Protein AF-A0A8S9NNG2-F1 (afdb_monomer)

Foldseek 3Di:
DDDDDDDDDDDDPPVVVVVVVVVVVVVVCVVCVVVVCDVVNVVCVVCVPDPPDDVDCVVVVVSVVVVCCVVPVVVVVVVVVVVCVVVVVVPDPDDDDDPPPPVVVVVVVCVVDPVNVVVVVVVVVVVVVVCCCVVPVVVVVVVVPPPPDPDDDPDDDDDDLEDCVVVVAQFQDWDAFPVNQWIWTQRQQLQWIWIFGPPGHHPTDTDTQAAEPVSDADQDWFARHVGHAHRWHAWEAALQGWIWICSQVQQFIWIQDPRTIDTPDDDPPAHSDWYWYQDLVQCWIWICRVVVRDIDIGRDDPVRNDPCPPPVCVVVVVVVVVVVVVVVVVVVVVVVVVVVVVVVVVVVVVVVVVVVVVD

Sequence (359 aa):
MDLERLSPRNQLKKESWWTVLTLAYQSLGVVYGDLATSPLYVYKSTLAEDIQHSETNEEIFGVLSLVFWTLTLIPLLKYLADEDLSEYKKKSGDNPRNLKDKGWNLKNILEKHKVLQNMLLVLALIGTCMVIGDGVLTPAISGVSSRSMVKYESGYNIETVFDGNKLGIEPYAVEVSPSGEELIVLDSENSNIHKISMPLSRYGKPKLVSGSQEGYTGHVDGKLKEAKMNRPRGLAIDDSGNIYVADTNNMVIRKISDAGVSTIATGGRFSDDFDLIYVSSTCSLLVIDRGNQVIREIQLHDHDCSHHEPETDLHLGTALLVAAAFFGYMFALLVRRIRSLFSSFRHVSEEFRLVRDKS

Nearest PDB structures (foldseek):
  6qsd-assembly1_A  TM=7.896E-01  e=2.194E-06  synthetic construct
  6f0q-assembly2_B  TM=7.995E-01  e=1.744E-06  synthetic construct
  3wwf-assembly1_C  TM=8.622E-01  e=7.242E-05  unclassified
  8pkq-assembly1_A  TM=8.548E-01  e=1.285E-04  Mycobacterium tuberculosis
  3ww7-assembly1_C  TM=8.709E-01  e=2.707E-04  unclassified

Organism: Brassica cretica (NCBI:txid69181)

Radius of gyration: 49.55 Å; Cα contacts (8 Å, |Δi|>4): 395; chains: 1; bounding box: 158×65×122 Å

InterPro domains:
  IPR001258 NHL repeat [PF01436] (230-252)
  IPR011042 Six-bladed beta-propeller, TolB-like [G3DSA:2.120.10.30] (144-300)
  IPR053951 K+ potassium transporter, integral membrane domain [PF02705] (23-145)

Secondary structure (DSSP, 8-state):
----------SSSHHHHHHHHHHHHHHHHHHHHHHHS-HHHHHHHHSSS-----S-THHHHHHHHHHHHHHHHHHHHHHHHHHHHHHHHHH--S---SSSHHHHHHHHHHHH-HHHHHHHHHHHHHHHHHHHIIIIIHHHHHHHT------PPTT--------GGGTT--EEEEEE-TTSSEEEEEETTTTEEEEEESSP-TT---EEEES-TT-----B-BSTTT-B-SSEEEEEE-TT--EEEEEGGGTEEEEEETTEEEEEE-SSSS-SSEEEEEEGGGTEEEEEETTTTEEEEEEPPHHHHS----THHHHHHHHHHHHHHHHHHHHHHHHHHHHHHHHHHHHHHHHHHHHHTT-

pLDDT: mean 71.08, std 21.51, range [32.59, 97.75]

Solvent-accessible surface area (backbone atoms only — not comparable to full-atom values): 20498 Å² total; per-residue (Å²): 135,85,79,85,88,82,86,79,93,88,82,87,71,73,66,56,57,56,52,49,49,51,51,49,47,50,48,47,49,50,50,46,49,61,64,62,46,37,77,64,49,55,44,48,71,72,52,72,59,83,80,68,87,63,95,64,68,58,67,60,52,52,54,53,49,52,54,47,47,56,68,48,48,55,57,46,54,52,47,50,58,52,47,53,54,55,52,50,73,73,73,56,97,68,90,80,91,77,81,56,64,64,62,52,50,53,48,53,53,46,71,70,33,69,66,56,47,52,51,52,50,51,51,50,50,52,50,52,50,50,50,46,42,63,68,51,46,50,54,54,58,56,57,70,66,64,60,87,72,80,80,75,78,86,88,78,83,89,76,82,44,69,63,36,82,86,72,77,42,52,77,69,34,72,48,69,40,88,84,65,51,34,38,38,35,35,19,16,85,42,20,30,32,30,38,32,60,55,80,72,38,73,79,58,71,70,40,80,63,34,17,31,96,85,37,55,62,42,88,37,67,38,50,36,64,71,12,24,31,26,51,33,57,16,61,30,60,41,68,57,63,35,39,36,34,25,22,17,76,70,28,30,35,33,40,39,48,97,90,18,31,42,76,79,44,74,72,85,81,48,37,69,40,42,35,47,43,60,39,77,94,73,36,26,37,40,33,46,21,60,68,69,73,44,77,45,79,44,80,55,60,69,76,49,52,45,64,77,68,69,79,58,58,64,57,49,51,51,50,48,52,52,49,49,53,50,53,52,51,52,48,52,52,48,52,53,49,52,50,50,51,53,52,53,50,51,52,54,53,50,52,57,50,58,54,60,78,72,112

Mean predicted aligned error: 20.92 Å

Structure (mmCIF, N/CA/C/O backbone):
data_AF-A0A8S9NNG2-F1
#
_entry.id   AF-A0A8S9NNG2-F1
#
loop_
_atom_site.group_PDB
_atom_site.id
_atom_site.type_symbol
_atom_site.label_atom_id
_atom_site.label_alt_id
_atom_site.label_comp_id
_atom_site.label_asym_id
_atom_site.label_entity_id
_atom_site.label_seq_id
_atom_site.pdbx_PDB_ins_code
_atom_site.Cartn_x
_atom_site.Cartn_y
_atom_site.Cartn_z
_atom_site.occupancy
_atom_site.B_iso_or_equiv
_atom_site.auth_seq_id
_atom_site.auth_comp_id
_atom_site.auth_asym_id
_atom_site.auth_atom_id
_atom_site.pdbx_PDB_model_num
ATOM 1 N N . MET A 1 1 ? -65.943 31.003 102.335 1.00 33.31 1 MET A N 1
ATOM 2 C CA . MET A 1 1 ? -66.137 31.674 101.041 1.00 33.31 1 MET A CA 1
ATOM 3 C C . MET A 1 1 ? -65.404 30.816 100.021 1.00 33.31 1 MET A C 1
ATOM 5 O O . MET A 1 1 ? -64.195 30.942 99.911 1.00 33.31 1 MET A O 1
ATOM 9 N N . ASP A 1 2 ? -65.984 29.671 99.654 1.00 33.84 2 ASP A N 1
ATOM 10 C CA . ASP A 1 2 ? -66.954 29.513 98.539 1.00 33.84 2 ASP A CA 1
ATOM 11 C C . ASP A 1 2 ? -66.185 29.518 97.202 1.00 33.84 2 ASP A C 1
ATOM 13 O O . ASP A 1 2 ? -65.324 30.364 97.019 1.00 33.84 2 ASP A O 1
ATOM 17 N N . LEU A 1 3 ? -66.371 28.648 96.211 1.00 33.94 3 LEU A N 1
ATOM 18 C CA . LEU A 1 3 ? -67.372 27.630 95.917 1.00 33.94 3 LEU A CA 1
ATOM 19 C C . LEU A 1 3 ? -66.803 26.760 94.758 1.00 33.94 3 LEU A C 1
ATOM 21 O O . LEU A 1 3 ? -66.090 27.268 93.900 1.00 33.94 3 LEU A O 1
ATOM 25 N N . GLU A 1 4 ? -67.178 25.481 94.741 1.00 34.75 4 GLU A N 1
ATOM 26 C CA . GLU A 1 4 ? -67.487 24.624 93.576 1.00 34.75 4 GLU A CA 1
ATOM 27 C C . GLU A 1 4 ? -66.494 24.217 92.453 1.00 34.75 4 GLU A C 1
ATOM 29 O O . GLU A 1 4 ? -65.819 24.988 91.778 1.00 34.75 4 GLU A O 1
ATOM 34 N N . ARG A 1 5 ? -66.567 22.900 92.187 1.00 42.38 5 ARG A N 1
ATOM 35 C CA . ARG A 1 5 ? -66.228 22.170 90.953 1.00 42.38 5 ARG A CA 1
ATOM 36 C C . ARG A 1 5 ? -67.083 22.643 89.766 1.00 42.38 5 ARG A C 1
ATOM 38 O O . ARG A 1 5 ? -68.274 22.826 89.965 1.00 42.38 5 ARG A O 1
ATOM 45 N N . LEU A 1 6 ? -66.546 22.576 88.535 1.00 32.59 6 LEU A N 1
ATOM 46 C CA . LEU A 1 6 ? -67.091 21.797 87.393 1.00 32.59 6 LEU A CA 1
ATOM 47 C C . LEU A 1 6 ? -66.262 21.968 86.089 1.00 32.59 6 LEU A C 1
ATOM 49 O O . LEU A 1 6 ? -65.843 23.055 85.718 1.00 32.59 6 LEU A O 1
ATOM 53 N N . SER A 1 7 ? -66.053 20.827 85.416 1.00 39.72 7 SER A N 1
ATOM 54 C CA . SER A 1 7 ? -65.666 20.550 84.002 1.00 39.72 7 SER A CA 1
ATOM 55 C C . SER A 1 7 ? -66.468 21.406 82.975 1.00 39.72 7 SER A C 1
ATOM 57 O O . SER A 1 7 ? -67.524 21.870 83.403 1.00 39.72 7 SER A O 1
ATOM 59 N N . PRO A 1 8 ? -66.154 21.544 81.645 1.00 44.56 8 PRO A N 1
ATOM 60 C CA . PRO A 1 8 ? -65.562 20.503 80.780 1.00 44.56 8 PRO A CA 1
ATOM 61 C C . PRO A 1 8 ? -64.728 20.881 79.517 1.00 44.56 8 PRO A C 1
ATOM 63 O O . PRO A 1 8 ? -64.909 21.899 78.859 1.00 44.56 8 PRO A O 1
ATOM 66 N N . ARG A 1 9 ? -63.857 19.934 79.113 1.00 42.31 9 ARG A N 1
ATOM 67 C CA . ARG A 1 9 ? -63.866 19.228 77.802 1.00 42.31 9 ARG A CA 1
ATOM 68 C C . ARG A 1 9 ? -64.442 20.041 76.618 1.00 42.31 9 ARG A C 1
ATOM 70 O O . ARG A 1 9 ? -65.660 20.084 76.513 1.00 42.31 9 ARG A O 1
ATOM 77 N N . ASN A 1 10 ? -63.608 20.581 75.701 1.00 40.31 10 ASN A N 1
ATOM 78 C CA . ASN A 1 10 ? -63.992 20.769 74.273 1.00 40.31 10 ASN A CA 1
ATOM 79 C C . ASN A 1 10 ? -62.950 21.298 73.246 1.00 40.31 10 ASN A C 1
ATOM 81 O O . ASN A 1 10 ? -63.369 21.782 72.199 1.00 40.31 10 ASN A O 1
ATOM 85 N N . GLN A 1 11 ? -61.623 21.187 73.426 1.00 40.25 11 GLN A N 1
ATOM 86 C CA . GLN A 1 11 ? -60.686 21.740 72.410 1.00 40.25 11 GLN A CA 1
ATOM 87 C C . GLN A 1 11 ? -59.698 20.781 71.723 1.00 40.25 11 GLN A C 1
ATOM 89 O O . GLN A 1 11 ? -58.998 21.198 70.812 1.00 40.25 11 GLN A O 1
ATOM 94 N N . LEU A 1 12 ? -59.691 19.480 72.027 1.00 44.69 12 LEU A N 1
ATOM 95 C CA . LEU A 1 12 ? -58.658 18.565 71.498 1.00 44.69 12 LEU A CA 1
ATOM 96 C C . LEU A 1 12 ? -59.065 17.683 70.300 1.00 44.69 12 LEU A C 1
ATOM 98 O O . LEU A 1 12 ? -58.319 16.783 69.934 1.00 44.69 12 LEU A O 1
ATOM 102 N N . LYS A 1 13 ? -60.226 17.900 69.662 1.00 43.62 13 LYS A N 1
ATOM 103 C CA . LYS A 1 13 ? -60.744 16.956 68.641 1.00 43.62 13 LYS A CA 1
ATOM 104 C C . LYS A 1 13 ? -60.841 17.476 67.201 1.00 43.62 13 LYS A C 1
ATOM 106 O O . LYS A 1 13 ? -61.185 16.693 66.321 1.00 43.62 13 LYS A O 1
ATOM 111 N N . LYS A 1 14 ? -60.543 18.754 66.934 1.00 43.00 14 LYS A N 1
ATOM 112 C CA . LYS A 1 14 ? -60.758 19.363 65.601 1.00 43.00 14 LYS A CA 1
ATOM 113 C C . LYS A 1 14 ? -59.515 19.404 64.698 1.00 43.00 14 LYS A C 1
ATOM 115 O O . LYS A 1 14 ? -59.675 19.445 63.485 1.00 43.00 14 LYS A O 1
ATOM 120 N N . GLU A 1 15 ? -58.315 19.295 65.266 1.00 44.34 15 GLU A N 1
ATOM 121 C CA . GLU A 1 15 ? -57.033 19.272 64.530 1.00 44.34 15 GLU A CA 1
ATOM 122 C C . GLU A 1 15 ? -56.650 17.857 64.044 1.00 44.34 15 GLU A C 1
ATOM 124 O O . GLU A 1 15 ? -56.038 17.676 62.994 1.00 44.34 15 GLU A O 1
ATOM 129 N N . SER A 1 16 ? -57.070 16.810 64.763 1.00 51.53 16 SER A N 1
ATOM 130 C CA . SER A 1 16 ? -56.672 15.426 64.464 1.00 51.53 16 SER A CA 1
ATOM 131 C C . SER A 1 16 ? -57.336 14.863 63.200 1.00 51.53 16 SER A C 1
ATOM 133 O O . SER A 1 16 ? -56.668 14.209 62.407 1.00 51.53 16 SER A O 1
ATOM 135 N N . TRP A 1 17 ? -58.622 15.144 62.958 1.00 45.44 17 TRP A N 1
ATOM 136 C CA . TRP A 1 17 ? -59.322 14.555 61.808 1.00 45.44 17 TRP A CA 1
ATOM 137 C C . TRP A 1 17 ? -58.885 15.157 60.467 1.00 45.44 17 TRP A C 1
ATOM 139 O O . TRP A 1 17 ? -58.782 14.410 59.506 1.00 45.44 17 TRP A O 1
ATOM 149 N N . TRP A 1 18 ? -58.575 16.460 60.411 1.00 43.50 18 TRP A N 1
ATOM 150 C CA . TRP A 1 18 ? -58.027 17.106 59.215 1.00 43.50 18 TRP A CA 1
ATOM 151 C C . TRP A 1 18 ? -56.646 16.560 58.900 1.00 43.50 18 TRP A C 1
ATOM 153 O O . TRP A 1 18 ? -56.396 16.191 57.766 1.00 43.50 18 TRP A O 1
ATOM 163 N N . THR A 1 19 ? -55.790 16.403 59.906 1.00 51.62 19 THR A N 1
ATOM 164 C CA . THR A 1 19 ? -54.455 15.825 59.717 1.00 51.62 19 THR A CA 1
ATOM 165 C C . THR A 1 19 ? -54.536 14.373 59.241 1.00 51.62 19 THR A C 1
ATOM 167 O O . THR A 1 19 ? -53.824 13.995 58.318 1.00 51.62 19 THR A O 1
ATOM 170 N N . VAL A 1 20 ? -55.459 13.576 59.792 1.00 57.00 20 VAL A N 1
ATOM 171 C CA . VAL A 1 20 ? -55.725 12.199 59.339 1.00 57.00 20 VAL A CA 1
ATOM 172 C C . VAL A 1 20 ? -56.318 12.171 57.929 1.00 57.00 20 VAL A C 1
ATOM 174 O O . VAL A 1 20 ? -55.946 11.303 57.153 1.00 57.00 20 VAL A O 1
ATOM 177 N N . LEU A 1 21 ? -57.188 13.116 57.558 1.00 48.19 21 LEU A N 1
ATOM 178 C CA . LEU A 1 21 ? -57.735 13.231 56.200 1.00 48.19 21 LEU A CA 1
ATOM 179 C C . LEU A 1 21 ? -56.682 13.679 55.190 1.00 48.19 21 LEU A C 1
ATOM 181 O O . LEU A 1 21 ? -56.677 13.173 54.077 1.00 48.19 21 LEU A O 1
ATOM 185 N N . THR A 1 22 ? -55.777 14.578 55.569 1.00 48.59 22 THR A N 1
ATOM 186 C CA . THR A 1 22 ? -54.671 15.026 54.719 1.00 48.59 22 THR A CA 1
ATOM 187 C C . THR A 1 22 ? -53.621 13.929 54.577 1.00 48.59 22 THR A C 1
ATOM 189 O O . THR A 1 22 ? -53.153 13.701 53.472 1.00 48.59 22 THR A O 1
ATOM 192 N N . LEU A 1 23 ? -53.311 13.187 55.646 1.00 47.28 23 LEU A N 1
ATOM 193 C CA . LEU A 1 23 ? -52.452 11.998 55.595 1.00 47.28 23 LEU A CA 1
ATOM 194 C C . LEU A 1 23 ? -53.099 10.863 54.798 1.00 47.28 23 LEU A C 1
ATOM 196 O O . LEU A 1 23 ? -52.406 10.196 54.042 1.00 47.28 23 LEU A O 1
ATOM 200 N N . ALA A 1 24 ? -54.416 10.672 54.917 1.00 48.78 24 ALA A N 1
ATOM 201 C CA . ALA A 1 24 ? -55.170 9.715 54.114 1.00 48.78 24 ALA A CA 1
ATOM 202 C C . ALA A 1 24 ? -55.281 10.155 52.649 1.00 48.78 24 ALA A C 1
ATOM 204 O O . ALA A 1 24 ? -55.265 9.311 51.773 1.00 48.78 24 ALA A O 1
ATOM 205 N N . TYR A 1 25 ? -55.367 11.456 52.358 1.00 46.31 25 TYR A N 1
ATOM 206 C CA . TYR A 1 25 ? -55.358 12.006 50.999 1.00 46.31 25 TYR A CA 1
ATOM 207 C C . TYR A 1 25 ? -53.959 11.953 50.379 1.00 46.31 25 TYR A C 1
ATOM 209 O O . TYR A 1 25 ? -53.826 11.660 49.198 1.00 46.31 25 TYR A O 1
ATOM 217 N N . GLN A 1 26 ? -52.908 12.174 51.172 1.00 46.12 26 GLN A N 1
ATOM 218 C CA . GLN A 1 26 ? -51.524 11.980 50.747 1.00 46.12 26 GLN A CA 1
ATOM 219 C C . GLN A 1 26 ? -51.211 10.498 50.542 1.00 46.12 26 GLN A C 1
ATOM 221 O O . GLN A 1 26 ? -50.584 10.164 49.547 1.00 46.12 26 GLN A O 1
ATOM 226 N N . SER A 1 27 ? -51.703 9.596 51.395 1.00 42.41 27 SER A N 1
ATOM 227 C CA . SER A 1 27 ? -51.551 8.157 51.174 1.00 42.41 27 SER A CA 1
ATOM 228 C C . SER A 1 27 ? -52.423 7.659 50.025 1.00 42.41 27 SER A C 1
ATOM 230 O O . SER A 1 27 ? -51.960 6.827 49.262 1.00 42.41 27 SER A O 1
ATOM 232 N N . LEU A 1 28 ? -53.623 8.211 49.807 1.00 40.69 28 LEU A N 1
ATOM 233 C CA . LEU A 1 28 ? -54.428 7.925 48.617 1.00 40.69 28 LEU A CA 1
ATOM 234 C C . LEU A 1 28 ? -53.765 8.484 47.355 1.00 40.69 28 LEU A C 1
ATOM 236 O O . LEU A 1 28 ? -53.833 7.835 46.329 1.00 40.69 28 LEU A O 1
ATOM 240 N N . GLY A 1 29 ? -53.111 9.646 47.419 1.00 40.00 29 GLY A N 1
ATOM 241 C CA . GLY A 1 29 ? -52.379 10.265 46.311 1.00 40.00 29 GLY A CA 1
ATOM 242 C C . GLY A 1 29 ? -51.046 9.586 45.993 1.00 40.00 29 GLY A C 1
ATOM 243 O O . GLY A 1 29 ? -50.644 9.586 44.839 1.00 40.00 29 GLY A O 1
ATOM 244 N N . VAL A 1 30 ? -50.401 8.953 46.977 1.00 41.34 30 VAL A N 1
ATOM 245 C CA . VAL A 1 30 ? -49.236 8.073 46.780 1.00 41.34 30 VAL A CA 1
ATOM 246 C C . VAL A 1 30 ? -49.686 6.698 46.289 1.00 41.34 30 VAL A C 1
ATOM 248 O O . VAL A 1 30 ? -49.107 6.182 45.353 1.00 41.34 30 VAL A O 1
ATOM 251 N N . VAL A 1 31 ? -50.778 6.138 46.817 1.00 43.38 31 VAL A N 1
ATOM 252 C CA . VAL A 1 31 ? -51.307 4.834 46.382 1.00 43.38 31 VAL A CA 1
ATOM 253 C C . VAL A 1 31 ? -51.968 4.921 45.004 1.00 43.38 31 VAL A C 1
ATOM 255 O O . VAL A 1 31 ? -51.770 4.020 44.210 1.00 43.38 31 VAL A O 1
ATOM 258 N N . TYR A 1 32 ? -52.692 5.992 44.657 1.00 40.00 32 TYR A N 1
ATOM 259 C CA . TYR A 1 32 ? -53.130 6.256 43.275 1.00 40.00 32 TYR A CA 1
ATOM 260 C C . TYR A 1 32 ? -52.001 6.826 42.417 1.00 40.00 32 TYR A C 1
ATOM 262 O O . TYR A 1 32 ? -52.029 6.628 41.215 1.00 40.00 32 TYR A O 1
ATOM 270 N N . GLY A 1 33 ? -51.005 7.497 42.991 1.00 40.59 33 GLY A N 1
ATOM 271 C CA . GLY A 1 33 ? -49.781 7.865 42.280 1.00 40.59 33 GLY A CA 1
ATOM 272 C C . GLY A 1 33 ? -48.997 6.630 41.839 1.00 40.59 33 GLY A C 1
ATOM 273 O O . GLY A 1 33 ? -48.534 6.598 40.710 1.00 40.59 33 GLY A O 1
ATOM 274 N N . ASP A 1 34 ? -48.962 5.582 42.663 1.00 40.81 34 ASP A N 1
ATOM 275 C CA . ASP A 1 34 ? -48.274 4.311 42.399 1.00 40.81 34 ASP A CA 1
ATOM 276 C C . ASP A 1 34 ? -49.166 3.266 41.693 1.00 40.81 34 ASP A C 1
ATOM 278 O O . ASP A 1 34 ? -48.655 2.429 40.958 1.00 40.81 34 ASP A O 1
ATOM 282 N N . LEU A 1 35 ? -50.502 3.305 41.845 1.00 39.28 35 LEU A N 1
ATOM 283 C CA . LEU A 1 35 ? -51.431 2.462 41.064 1.00 39.28 35 LEU A CA 1
ATOM 284 C C . LEU A 1 35 ? -51.840 3.080 39.716 1.00 39.28 35 LEU A C 1
ATOM 286 O O . LEU A 1 35 ? -52.203 2.338 38.805 1.00 39.28 35 LEU A O 1
ATOM 290 N N . ALA A 1 36 ? -51.835 4.411 39.578 1.00 38.31 36 ALA A N 1
ATOM 291 C CA . ALA A 1 36 ? -52.147 5.112 38.327 1.00 38.31 36 ALA A CA 1
ATOM 292 C C . ALA A 1 36 ? -50.897 5.597 37.582 1.00 38.31 36 ALA A C 1
ATOM 294 O O . ALA A 1 36 ? -51.018 6.024 36.432 1.00 38.31 36 ALA A O 1
ATOM 295 N N . THR A 1 37 ? -49.692 5.421 38.145 1.00 42.56 37 THR A N 1
ATOM 296 C CA . THR A 1 37 ? -48.492 5.186 37.330 1.00 42.56 37 THR A CA 1
ATOM 297 C C . THR A 1 37 ? -48.629 3.811 36.697 1.00 42.56 37 THR A C 1
ATOM 299 O O . THR A 1 37 ? -48.040 2.828 37.110 1.00 42.56 37 THR A O 1
ATOM 302 N N . SER A 1 38 ? -49.510 3.796 35.700 1.00 42.47 38 SER A N 1
ATOM 303 C CA . SER A 1 38 ? -49.586 2.949 34.529 1.00 42.47 38 SER A CA 1
ATOM 304 C C . SER A 1 38 ? -49.047 1.522 34.693 1.00 42.47 38 SER A C 1
ATOM 306 O O . SER A 1 38 ? -47.864 1.336 34.972 1.00 42.47 38 SER A O 1
ATOM 308 N N . PRO A 1 39 ? -49.814 0.487 34.316 1.00 40.97 39 PRO A N 1
ATOM 309 C CA . PRO A 1 39 ? -49.237 -0.816 33.996 1.00 40.97 39 PRO A CA 1
ATOM 310 C C . PRO A 1 39 ? -47.963 -0.706 33.128 1.00 40.97 39 PRO A C 1
ATOM 312 O O . PRO A 1 39 ? -47.068 -1.517 33.301 1.00 40.97 39 PRO A O 1
ATOM 315 N N . LEU A 1 40 ? -47.816 0.356 32.310 1.00 38.59 40 LEU A N 1
ATOM 316 C CA . LEU A 1 40 ? -46.601 0.752 31.572 1.00 38.59 40 LEU A CA 1
ATOM 317 C C . LEU A 1 40 ? -45.380 1.202 32.409 1.00 38.59 40 LEU A C 1
ATOM 319 O O . LEU A 1 40 ? -44.254 1.075 31.935 1.00 38.59 40 LEU A O 1
ATOM 323 N N . TYR A 1 41 ? -45.550 1.774 33.601 1.00 39.69 41 TYR A N 1
ATOM 324 C CA . TYR A 1 41 ? -44.435 2.166 34.473 1.00 39.69 41 TYR A CA 1
ATOM 325 C C . TYR A 1 41 ? -43.864 0.942 35.187 1.00 39.69 41 TYR A C 1
ATOM 327 O O . TYR A 1 41 ? -42.651 0.747 35.178 1.00 39.69 41 TYR A O 1
ATOM 335 N N . VAL A 1 42 ? -44.744 0.063 35.681 1.00 41.47 42 VAL A N 1
ATOM 336 C CA . VAL A 1 42 ? -44.369 -1.282 36.139 1.00 41.47 42 VAL A CA 1
ATOM 337 C C . VAL A 1 42 ? -43.749 -2.073 34.985 1.00 41.47 42 VAL A C 1
ATOM 339 O O . VAL A 1 42 ? -42.702 -2.673 35.182 1.00 41.47 42 VAL A O 1
ATOM 342 N N . TYR A 1 43 ? -44.299 -1.989 33.765 1.00 41.25 43 TYR A N 1
ATOM 343 C CA . TYR A 1 43 ? -43.727 -2.567 32.537 1.00 41.25 43 TYR A CA 1
ATOM 344 C C . TYR A 1 43 ? -42.305 -2.053 32.279 1.00 41.25 43 TYR A C 1
ATOM 346 O O . TYR A 1 43 ? -41.388 -2.836 32.084 1.00 41.25 43 TYR A O 1
ATOM 354 N N . LYS A 1 44 ? -42.078 -0.737 32.349 1.00 42.56 44 LYS A N 1
ATOM 355 C CA . LYS A 1 44 ? -40.749 -0.149 32.146 1.00 42.56 44 LYS A CA 1
ATOM 356 C C . LYS A 1 44 ? -39.777 -0.506 33.270 1.00 42.56 44 LYS A C 1
ATOM 358 O O . LYS A 1 44 ? -38.608 -0.687 32.979 1.00 42.56 44 LYS A O 1
ATOM 363 N N . SER A 1 45 ? -40.210 -0.605 34.527 1.00 41.94 45 SER A N 1
ATOM 364 C CA . SER A 1 45 ? -39.306 -0.938 35.638 1.00 41.94 45 SER A CA 1
ATOM 365 C C . SER A 1 45 ? -39.017 -2.435 35.756 1.00 41.94 45 SER A C 1
ATOM 367 O O . SER A 1 45 ? -37.972 -2.796 36.281 1.00 41.94 45 SER A O 1
ATOM 369 N N . THR A 1 46 ? -39.923 -3.299 35.288 1.00 44.75 46 THR A N 1
ATOM 370 C CA . THR A 1 46 ? -39.719 -4.759 35.256 1.00 44.75 46 THR A CA 1
ATOM 371 C C . THR A 1 46 ? -39.054 -5.246 33.969 1.00 44.75 46 THR A C 1
ATOM 373 O O . THR A 1 46 ? -38.433 -6.299 33.999 1.00 44.75 46 THR A O 1
ATOM 376 N N . LEU A 1 47 ? -39.112 -4.473 32.875 1.00 43.88 47 LEU A N 1
ATOM 377 C CA . LEU A 1 47 ? -38.570 -4.838 31.554 1.00 43.88 47 LEU A CA 1
ATOM 378 C C . LEU A 1 47 ? -37.483 -3.858 31.056 1.00 43.88 47 LEU A C 1
ATOM 380 O O . LEU A 1 47 ? -37.206 -3.789 29.859 1.00 43.88 47 LEU A O 1
ATOM 384 N N . ALA A 1 48 ? -36.891 -3.054 31.952 1.00 44.94 48 ALA A N 1
ATOM 385 C CA . ALA A 1 48 ? -35.776 -2.144 31.633 1.00 44.94 48 ALA A CA 1
ATOM 386 C C . ALA A 1 48 ? -34.424 -2.854 31.461 1.00 44.94 48 ALA A C 1
ATOM 388 O O . ALA A 1 48 ? -33.489 -2.235 30.953 1.00 44.94 48 ALA A O 1
ATOM 389 N N . GLU A 1 49 ? -34.322 -4.125 31.847 1.00 42.38 49 GLU A N 1
ATOM 390 C CA . GLU A 1 49 ? -33.215 -4.999 31.464 1.00 42.38 49 GLU A CA 1
ATOM 391 C C . GLU A 1 49 ? -33.755 -6.126 30.579 1.00 42.38 49 GLU A C 1
ATOM 393 O O . GLU A 1 49 ? -34.861 -6.618 30.795 1.00 42.38 49 GLU A O 1
ATOM 398 N N . ASP A 1 50 ? -32.986 -6.433 29.532 1.00 42.69 50 ASP A N 1
ATOM 399 C CA . ASP A 1 50 ? -33.316 -7.249 28.361 1.00 42.69 50 ASP A CA 1
ATOM 400 C C . ASP A 1 50 ? -34.394 -8.324 28.572 1.00 42.69 50 ASP A C 1
ATOM 402 O O . ASP A 1 50 ? -34.157 -9.357 29.201 1.00 42.69 50 ASP A O 1
ATOM 406 N N . ILE A 1 51 ? -35.535 -8.166 27.890 1.00 46.12 51 ILE A N 1
ATOM 407 C CA . ILE A 1 51 ? -36.393 -9.307 27.553 1.00 46.12 51 ILE A CA 1
ATOM 408 C C . ILE A 1 51 ? -35.667 -10.097 26.458 1.00 46.12 51 ILE A C 1
ATOM 410 O O . ILE A 1 51 ? -35.933 -9.958 25.258 1.00 46.12 51 ILE A O 1
ATOM 414 N N . GLN A 1 52 ? -34.693 -10.912 26.858 1.00 43.31 52 GLN A N 1
ATOM 415 C CA . GLN A 1 52 ? -34.236 -12.002 26.009 1.00 43.31 52 GLN A CA 1
ATOM 416 C C . GLN A 1 52 ? -35.461 -12.852 25.676 1.00 43.31 52 GLN A C 1
ATOM 418 O O . GLN A 1 52 ? -36.250 -13.180 26.558 1.00 43.31 52 GLN A O 1
ATOM 423 N N . HIS A 1 53 ? -35.650 -13.136 24.388 1.00 45.69 53 HIS A N 1
ATOM 424 C CA . HIS A 1 53 ? -36.778 -13.903 23.873 1.00 45.69 53 HIS A CA 1
ATOM 425 C C . HIS A 1 53 ? -36.858 -15.263 24.585 1.00 45.69 53 HIS A C 1
ATOM 427 O O . HIS A 1 53 ? -36.188 -16.214 24.193 1.00 45.69 53 HIS A O 1
ATOM 433 N N . SER A 1 54 ? -37.663 -15.350 25.641 1.00 41.84 54 SER A N 1
ATOM 434 C CA . SER A 1 54 ? -38.047 -16.613 26.259 1.00 41.84 54 SER A CA 1
ATOM 435 C C . SER A 1 54 ? -39.206 -17.180 25.444 1.00 41.84 54 SER A C 1
ATOM 437 O O . SER A 1 54 ? -40.206 -16.498 25.221 1.00 41.84 54 SER A O 1
ATOM 439 N N . GLU A 1 55 ? -39.058 -18.409 24.949 1.00 46.50 55 GLU A N 1
ATOM 440 C CA . GLU A 1 55 ? -39.954 -19.078 23.990 1.00 46.50 55 GLU A CA 1
ATOM 441 C C . GLU A 1 55 ? -41.400 -19.297 24.484 1.00 46.50 55 GLU A C 1
ATOM 443 O O . GLU A 1 55 ? -42.241 -19.819 23.751 1.00 46.50 55 GLU A O 1
ATOM 448 N N . THR A 1 56 ? -41.738 -18.880 25.704 1.00 48.91 56 THR A N 1
ATOM 449 C CA . THR A 1 56 ? -43.067 -19.057 26.287 1.00 48.91 56 THR A CA 1
ATOM 450 C C . THR A 1 56 ? -43.708 -17.704 26.589 1.00 48.91 56 THR A C 1
ATOM 452 O O . THR A 1 56 ? -43.342 -17.026 27.544 1.00 48.91 56 THR A O 1
ATOM 455 N N . ASN A 1 57 ? -44.715 -17.339 25.784 1.00 47.66 57 ASN A N 1
ATOM 456 C CA . ASN A 1 57 ? -45.518 -16.100 25.833 1.00 47.66 57 ASN A CA 1
ATOM 457 C C . ASN A 1 57 ? -46.322 -15.874 27.143 1.00 47.66 57 ASN A C 1
ATOM 459 O O . ASN A 1 57 ? -47.292 -15.114 27.159 1.00 47.66 57 ASN A O 1
ATOM 463 N N . GLU A 1 58 ? -45.972 -16.537 28.243 1.00 45.09 58 GLU A N 1
ATOM 464 C CA . GLU A 1 58 ? -46.711 -16.536 29.512 1.00 45.09 58 GLU A CA 1
ATOM 465 C C . GLU A 1 58 ? -46.782 -15.144 30.154 1.00 45.09 58 GLU A C 1
ATOM 467 O O . GLU A 1 58 ? -47.808 -14.776 30.728 1.00 45.09 58 GLU A O 1
ATOM 472 N N . GLU A 1 59 ? -45.749 -14.322 29.965 1.00 50.38 59 GLU A N 1
ATOM 473 C CA . GLU A 1 59 ? -45.692 -12.947 30.474 1.00 50.38 59 GLU A CA 1
ATOM 474 C C . GLU A 1 59 ? -46.690 -12.027 29.753 1.00 50.38 59 GLU A C 1
ATOM 476 O O . GLU A 1 59 ? -47.395 -11.237 30.386 1.00 50.38 59 GLU A O 1
ATOM 481 N N . ILE A 1 60 ? -46.844 -12.197 28.435 1.00 51.44 60 ILE A N 1
ATOM 482 C CA . ILE A 1 60 ? -47.824 -11.459 27.624 1.00 51.44 60 ILE A CA 1
ATOM 483 C C . ILE A 1 60 ? -49.248 -11.863 28.027 1.00 51.44 60 ILE A C 1
ATOM 485 O O . ILE A 1 60 ? -50.117 -11.001 28.187 1.00 51.44 60 ILE A O 1
ATOM 489 N N . PHE A 1 61 ? -49.494 -13.160 28.250 1.00 45.59 61 PHE A N 1
ATOM 490 C CA . PHE A 1 61 ? -50.798 -13.656 28.702 1.00 45.59 61 PHE A CA 1
ATOM 491 C C . PHE A 1 61 ? -51.145 -13.210 30.132 1.00 45.59 61 PHE A C 1
ATOM 493 O O . PHE A 1 61 ? -52.311 -12.916 30.405 1.00 45.59 61 PHE A O 1
ATOM 500 N N . GLY A 1 62 ? -50.157 -13.076 31.024 1.00 49.91 62 GLY A N 1
ATOM 501 C CA . GLY A 1 62 ? -50.344 -12.522 32.368 1.00 49.91 62 GLY A CA 1
ATOM 502 C C . GLY A 1 62 ? -50.795 -11.057 32.352 1.00 49.91 62 GLY A C 1
ATOM 503 O O . GLY A 1 62 ? -51.744 -10.688 33.049 1.00 49.91 62 GLY A O 1
ATOM 504 N N . VAL A 1 63 ? -50.185 -10.234 31.491 1.00 50.69 63 VAL A N 1
ATOM 505 C CA . VAL A 1 63 ? -50.536 -8.809 31.336 1.00 50.69 63 VAL A CA 1
ATOM 506 C C . VAL A 1 63 ? -51.916 -8.635 30.691 1.00 50.69 63 VAL A C 1
ATOM 508 O O . VAL A 1 63 ? -52.725 -7.834 31.166 1.00 50.69 63 VAL A O 1
ATOM 511 N N . LEU A 1 64 ? -52.240 -9.429 29.665 1.00 47.94 64 LEU A N 1
ATOM 512 C CA . LEU A 1 64 ? -53.568 -9.428 29.036 1.00 47.94 64 LEU A CA 1
ATOM 513 C C . LEU A 1 64 ? -54.670 -9.884 30.005 1.00 47.94 64 LEU A C 1
ATOM 515 O O . LEU A 1 64 ? -55.754 -9.302 30.005 1.00 47.94 64 LEU A O 1
ATOM 519 N N . SER A 1 65 ? -54.381 -10.864 30.868 1.00 46.97 65 SER A N 1
ATOM 520 C CA . SER A 1 65 ? -55.293 -11.346 31.916 1.00 46.97 65 SER A CA 1
ATOM 521 C C . SER A 1 65 ? -55.597 -10.271 32.967 1.00 46.97 65 SER A C 1
ATOM 523 O O . SER A 1 65 ? -56.749 -10.122 33.370 1.00 46.97 65 SER A O 1
ATOM 525 N N . LEU A 1 66 ? -54.607 -9.455 33.352 1.00 50.56 66 LEU A N 1
ATOM 526 C CA . LEU A 1 66 ? -54.777 -8.360 34.318 1.00 50.56 66 LEU A CA 1
ATOM 527 C C . LEU A 1 66 ? -55.621 -7.202 33.747 1.00 50.56 66 LEU A C 1
ATOM 529 O O . LEU A 1 66 ? -56.478 -6.636 34.433 1.00 50.56 66 LEU A O 1
ATOM 533 N N . VAL A 1 67 ? -55.418 -6.871 32.468 1.00 53.50 67 VAL A N 1
ATOM 534 C CA . VAL A 1 67 ? -56.231 -5.874 31.749 1.00 53.50 67 VAL A CA 1
ATOM 535 C C . VAL A 1 67 ? -57.665 -6.377 31.572 1.00 53.50 67 VAL A C 1
ATOM 537 O O . VAL A 1 67 ? -58.613 -5.629 31.809 1.00 53.50 67 VAL A O 1
ATOM 540 N N . PHE A 1 68 ? -57.844 -7.659 31.240 1.00 47.97 68 PHE A N 1
ATOM 541 C CA . PHE A 1 68 ? -59.170 -8.273 31.199 1.00 47.97 68 PHE A CA 1
ATOM 542 C C . PHE A 1 68 ? -59.841 -8.234 32.573 1.00 47.97 68 PHE A C 1
ATOM 544 O O . PHE A 1 68 ? -60.958 -7.742 32.670 1.00 47.97 68 PHE A O 1
ATOM 551 N N . TRP A 1 69 ? -59.151 -8.639 33.643 1.00 46.16 69 TRP A N 1
ATOM 552 C CA . TRP A 1 69 ? -59.688 -8.612 35.006 1.00 46.16 69 TRP A CA 1
ATOM 553 C C . TRP A 1 69 ? -60.105 -7.210 35.449 1.00 46.16 69 TRP A C 1
ATOM 555 O O . TRP A 1 69 ? -61.157 -7.053 36.054 1.00 46.16 69 TRP A O 1
ATOM 565 N N . THR A 1 70 ? -59.347 -6.167 35.123 1.00 50.91 70 THR A N 1
ATOM 566 C CA . THR A 1 70 ? -59.715 -4.791 35.505 1.00 50.91 70 THR A CA 1
ATOM 567 C C . THR A 1 70 ? -60.903 -4.260 34.698 1.00 50.91 70 THR A C 1
ATOM 569 O O . THR A 1 70 ? -61.810 -3.655 35.273 1.00 50.91 70 THR A O 1
ATOM 572 N N . LEU A 1 71 ? -60.964 -4.546 33.394 1.00 49.69 71 LEU A N 1
ATOM 573 C CA . LEU A 1 71 ? -62.071 -4.127 32.531 1.00 49.69 71 LEU A CA 1
ATOM 574 C C . LEU A 1 71 ? -63.351 -4.945 32.734 1.00 49.69 71 LEU A C 1
ATOM 576 O O . LEU A 1 71 ? -64.430 -4.409 32.497 1.00 49.69 71 LEU A O 1
ATOM 580 N N . THR A 1 72 ? -63.271 -6.202 33.182 1.00 45.81 72 THR A N 1
ATOM 581 C CA . THR A 1 72 ? -64.451 -7.050 33.419 1.00 45.81 72 THR A CA 1
ATOM 582 C C . THR A 1 72 ? -64.906 -7.045 34.873 1.00 45.81 72 THR A C 1
ATOM 584 O O . THR A 1 72 ? -66.108 -6.997 35.114 1.00 45.81 72 THR A O 1
ATOM 587 N N . LEU A 1 73 ? -63.999 -7.044 35.857 1.00 48.69 73 LEU A N 1
ATOM 588 C CA . LEU A 1 73 ? -64.368 -7.119 37.276 1.00 48.69 73 LEU A CA 1
ATOM 5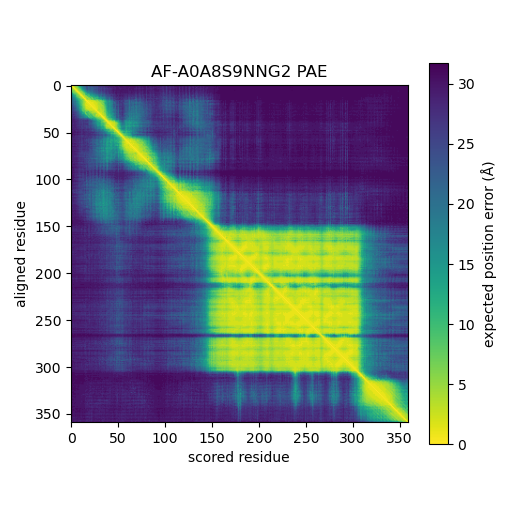89 C C . LEU A 1 73 ? -65.012 -5.820 37.773 1.00 48.69 73 LEU A C 1
ATOM 591 O O . LEU A 1 73 ? -65.905 -5.880 38.608 1.00 48.69 73 LEU A O 1
ATOM 595 N N . ILE A 1 74 ? -64.618 -4.652 37.252 1.00 52.22 74 ILE A N 1
ATOM 596 C CA . ILE A 1 74 ? -65.199 -3.363 37.668 1.00 52.22 74 ILE A CA 1
ATOM 597 C C . ILE A 1 74 ? -66.675 -3.241 37.229 1.00 52.22 74 ILE A C 1
ATOM 599 O O . ILE A 1 74 ? -67.517 -2.921 38.074 1.00 52.22 74 ILE A O 1
ATOM 603 N N . PRO A 1 75 ? -67.052 -3.543 35.968 1.00 47.34 75 PRO A N 1
ATOM 604 C CA . PRO A 1 75 ? -68.457 -3.644 35.579 1.00 47.34 75 PRO A CA 1
ATOM 605 C C . PRO A 1 75 ? -69.213 -4.757 36.304 1.00 47.34 75 PRO A C 1
ATOM 607 O O . PRO A 1 75 ? -70.378 -4.562 36.627 1.00 47.34 75 PRO A O 1
ATOM 610 N N . LEU A 1 76 ? -68.571 -5.894 36.591 1.00 44.44 76 LEU A N 1
ATOM 611 C CA . LEU A 1 76 ? -69.216 -7.035 37.250 1.00 44.44 76 LEU A CA 1
ATOM 612 C C . LEU A 1 76 ? -69.468 -6.782 38.745 1.00 44.44 76 LEU A C 1
ATOM 614 O O . LEU A 1 76 ? -70.533 -7.115 39.245 1.00 44.44 76 LEU A O 1
ATOM 618 N N . LEU A 1 77 ? -68.551 -6.101 39.442 1.00 48.31 77 LEU A N 1
ATOM 619 C CA . LEU A 1 77 ? -68.749 -5.590 40.807 1.00 48.31 77 LEU A CA 1
ATOM 620 C C . LEU A 1 77 ? -69.851 -4.531 40.855 1.00 48.31 77 LEU A C 1
ATOM 622 O O . LEU A 1 77 ? -70.627 -4.492 41.806 1.00 48.31 77 LEU A O 1
ATOM 626 N N . LYS A 1 78 ? -69.946 -3.689 39.820 1.00 52.66 78 LYS A N 1
ATOM 627 C CA . LYS A 1 78 ? -71.047 -2.732 39.674 1.00 52.66 78 LYS A CA 1
ATOM 628 C C . LYS A 1 78 ? -72.382 -3.443 39.418 1.00 52.66 78 LYS A C 1
ATOM 630 O O . LYS A 1 78 ? -73.383 -3.049 40.001 1.00 52.66 78 LYS A O 1
ATOM 635 N N . TYR A 1 79 ? -72.383 -4.501 38.607 1.00 46.09 79 TYR A N 1
ATOM 636 C CA . TYR A 1 79 ? -73.565 -5.313 38.315 1.00 46.09 79 TYR A CA 1
ATOM 637 C C . TYR A 1 79 ? -74.047 -6.082 39.552 1.00 46.09 79 TYR A C 1
ATOM 639 O O . TYR A 1 79 ? -75.226 -6.010 39.870 1.00 46.09 79 TYR A O 1
ATOM 647 N N . LEU A 1 80 ? -73.141 -6.715 40.306 1.00 49.12 80 LEU A N 1
ATOM 648 C CA 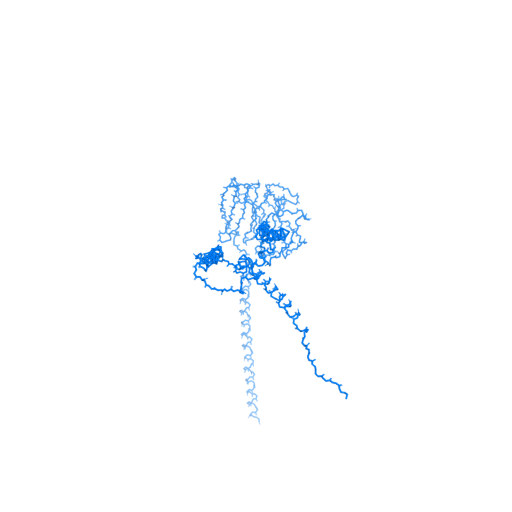. LEU A 1 80 ? -73.447 -7.405 41.567 1.00 49.12 80 LEU A CA 1
ATOM 649 C C . LEU A 1 80 ? -73.955 -6.439 42.645 1.00 49.12 80 LEU A C 1
ATOM 651 O O . LEU A 1 80 ? -74.927 -6.740 43.328 1.00 49.12 80 LEU A O 1
ATOM 655 N N . ALA A 1 81 ? -73.361 -5.245 42.760 1.00 47.31 81 ALA A N 1
ATOM 656 C CA . ALA A 1 81 ? -73.840 -4.220 43.687 1.00 47.31 81 ALA A CA 1
ATOM 657 C C . ALA A 1 81 ? -75.244 -3.697 43.320 1.00 47.31 81 ALA A C 1
ATOM 659 O O . ALA A 1 81 ? -76.026 -3.375 44.216 1.00 47.31 81 ALA A O 1
ATOM 660 N N . ASP A 1 82 ? -75.575 -3.623 42.025 1.00 46.69 82 ASP A N 1
ATOM 661 C CA . ASP A 1 82 ? -76.908 -3.245 41.540 1.00 46.69 82 ASP A CA 1
ATOM 662 C C . ASP A 1 82 ? -77.924 -4.411 41.647 1.00 46.69 82 ASP A C 1
ATOM 664 O O . ASP A 1 82 ? -79.103 -4.175 41.932 1.00 46.69 82 ASP A O 1
ATOM 668 N N . GLU A 1 83 ? -77.483 -5.667 41.499 1.00 49.38 83 GLU A N 1
ATOM 669 C CA . GLU A 1 83 ? -78.290 -6.889 41.642 1.00 49.38 83 GLU A CA 1
ATOM 670 C C . GLU A 1 83 ? -78.662 -7.146 43.113 1.00 49.38 83 GLU A C 1
ATOM 672 O O . GLU A 1 83 ? -79.853 -7.296 43.413 1.00 49.38 83 GLU A O 1
ATOM 677 N N . ASP A 1 84 ? -77.698 -7.011 44.036 1.00 44.72 84 ASP A N 1
ATOM 678 C CA . ASP A 1 84 ? -77.913 -7.004 45.491 1.00 44.72 84 ASP A CA 1
ATOM 679 C C . ASP A 1 84 ? -78.903 -5.901 45.898 1.00 44.72 84 ASP A C 1
ATOM 681 O O . ASP A 1 84 ? -79.756 -6.096 46.764 1.00 44.72 84 ASP A O 1
ATOM 685 N N . LEU A 1 85 ? 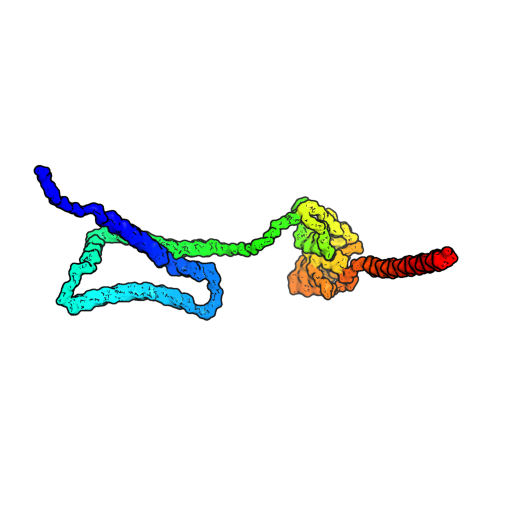-78.867 -4.738 45.238 1.00 46.75 85 LEU A N 1
ATOM 686 C CA . LEU A 1 85 ? -79.817 -3.646 45.476 1.00 46.75 85 LEU A CA 1
ATOM 687 C C . LEU A 1 85 ? -81.244 -3.977 45.008 1.00 46.75 85 LEU A C 1
ATOM 689 O O . LEU A 1 85 ? -82.213 -3.469 45.588 1.00 46.75 85 LEU A O 1
ATOM 693 N N . SER A 1 86 ? -81.383 -4.813 43.978 1.00 46.34 86 SER A N 1
ATOM 694 C CA . SER A 1 86 ? -82.673 -5.247 43.435 1.00 46.34 86 SER A CA 1
ATOM 695 C C . SER A 1 86 ? -83.288 -6.400 44.241 1.00 46.34 86 SER A C 1
ATOM 697 O O . SER A 1 86 ? -84.495 -6.389 44.508 1.00 46.34 86 SER A O 1
ATOM 699 N N . GLU A 1 87 ? -82.465 -7.337 44.722 1.00 41.06 87 GLU A N 1
ATOM 700 C CA . GLU A 1 87 ? -82.901 -8.504 45.494 1.00 41.06 87 GLU A CA 1
ATOM 701 C C . GLU A 1 87 ? -83.138 -8.154 46.975 1.00 41.06 87 GLU A C 1
ATOM 703 O O . GLU A 1 87 ? -84.137 -8.576 47.571 1.00 41.06 87 GLU A O 1
ATOM 708 N N . TYR A 1 88 ? -82.331 -7.245 47.539 1.00 36.88 88 TYR A N 1
ATOM 709 C CA . TYR A 1 88 ? -82.541 -6.676 48.877 1.00 36.88 88 TYR A CA 1
ATOM 710 C C . TYR A 1 88 ? -83.856 -5.888 48.979 1.00 36.88 88 TYR A C 1
ATOM 712 O O . TYR A 1 88 ? -84.508 -5.878 50.024 1.00 36.88 88 TYR A O 1
ATOM 720 N N . LYS A 1 89 ? -84.310 -5.282 47.873 1.00 42.25 89 LYS A N 1
ATOM 721 C CA . LYS A 1 89 ? -85.615 -4.606 47.794 1.00 42.25 89 LYS A CA 1
ATOM 722 C C . LYS A 1 89 ? -86.794 -5.589 47.762 1.00 42.25 89 LYS A C 1
ATOM 724 O O . LYS A 1 89 ? -87.916 -5.183 48.054 1.00 42.25 89 LYS A O 1
ATOM 729 N N . LYS A 1 90 ? -86.561 -6.865 47.425 1.00 46.38 90 LYS A N 1
ATOM 730 C CA . LYS A 1 90 ? -87.611 -7.884 47.271 1.00 46.38 90 LYS A CA 1
ATOM 731 C C . LYS A 1 90 ? -87.755 -8.817 48.482 1.00 46.38 90 LYS A C 1
ATOM 733 O O . LYS A 1 90 ? -88.818 -9.414 48.627 1.00 46.38 90 LYS A O 1
ATOM 738 N N . LYS A 1 91 ? -86.742 -8.935 49.357 1.00 45.97 91 LYS A N 1
ATOM 739 C CA . LYS A 1 91 ? -86.757 -9.909 50.473 1.00 45.97 91 LYS A CA 1
ATOM 740 C C . LYS A 1 91 ? -86.623 -9.373 51.900 1.00 45.97 91 LYS A C 1
ATOM 742 O O . LYS A 1 91 ? -86.898 -10.140 52.815 1.00 45.97 91 LYS A O 1
ATOM 747 N N . SER A 1 92 ? -86.272 -8.108 52.134 1.00 38.00 92 SER A N 1
ATOM 748 C CA . SER A 1 92 ? -86.134 -7.598 53.507 1.00 38.00 92 SER A CA 1
ATOM 749 C C . SER A 1 92 ? -87.140 -6.494 53.800 1.00 38.00 92 SER A C 1
ATOM 751 O O . SER A 1 92 ? -86.886 -5.310 53.592 1.00 38.00 92 SER A O 1
ATOM 753 N N . GLY A 1 93 ? -88.291 -6.894 54.335 1.00 52.62 93 GLY A N 1
ATOM 754 C CA . GLY A 1 93 ? -89.092 -6.028 55.187 1.00 52.62 93 GLY A CA 1
ATOM 755 C C . GLY A 1 93 ? -88.449 -5.920 56.567 1.00 52.62 93 GLY A C 1
ATOM 756 O O . GLY A 1 93 ? -89.035 -6.412 57.515 1.00 52.62 93 GLY A O 1
ATOM 757 N N . ASP A 1 94 ? -87.250 -5.333 56.668 1.00 48.50 94 ASP A N 1
ATOM 758 C CA . ASP A 1 94 ? -86.785 -4.663 57.891 1.00 48.50 94 ASP A CA 1
ATOM 759 C C . ASP A 1 94 ? -85.529 -3.791 57.652 1.00 48.50 94 ASP A C 1
ATOM 761 O O . ASP A 1 94 ? -84.748 -4.027 56.728 1.00 48.50 94 ASP A O 1
ATOM 765 N N . ASN A 1 95 ? -85.387 -2.743 58.469 1.00 51.34 95 ASN A N 1
ATOM 766 C CA . ASN A 1 95 ? -84.488 -1.576 58.357 1.00 51.34 95 ASN A CA 1
ATOM 767 C C . ASN A 1 95 ? -82.964 -1.867 58.298 1.00 51.34 95 ASN A C 1
ATOM 769 O O . ASN A 1 95 ? -82.431 -2.484 59.220 1.00 51.34 95 ASN A O 1
ATOM 773 N N . PRO A 1 96 ? -82.215 -1.141 57.430 1.00 44.75 96 PRO A N 1
ATOM 774 C CA . PRO A 1 96 ? -80.893 -0.627 57.819 1.00 44.75 96 PRO A CA 1
ATOM 775 C C . PRO A 1 96 ? -80.752 0.887 57.536 1.00 44.75 96 PRO A C 1
ATOM 777 O O . PRO A 1 96 ? -80.535 1.323 56.405 1.00 44.75 96 PRO A O 1
ATOM 780 N N . ARG A 1 97 ? -80.841 1.724 58.578 1.00 47.94 97 ARG A N 1
ATOM 781 C CA . ARG A 1 97 ? -80.839 3.203 58.468 1.00 47.94 97 ARG A CA 1
ATOM 782 C C . ARG A 1 97 ? -79.495 3.902 58.735 1.00 47.94 97 ARG A C 1
ATOM 784 O O . ARG A 1 97 ? -79.516 5.013 59.235 1.00 47.94 97 ARG A O 1
ATOM 791 N N . ASN A 1 98 ? -78.321 3.308 58.487 1.00 44.72 98 ASN A N 1
ATOM 792 C CA . ASN A 1 98 ? -77.079 4.035 58.845 1.00 44.72 98 ASN A CA 1
ATOM 793 C C . ASN A 1 98 ? -75.856 3.926 57.924 1.00 44.72 98 ASN A C 1
ATOM 795 O O . ASN A 1 98 ? -74.869 4.612 58.174 1.00 44.72 98 ASN A O 1
ATOM 799 N N . LEU A 1 99 ? -75.911 3.174 56.818 1.00 43.50 99 LEU A N 1
ATOM 800 C CA . LEU A 1 99 ? -74.852 3.222 55.788 1.00 43.50 99 LEU A CA 1
ATOM 801 C C . LEU A 1 99 ? -75.314 3.830 54.451 1.00 43.50 99 LEU A C 1
ATOM 803 O O . LEU A 1 99 ? -74.491 4.141 53.595 1.00 43.50 99 LEU A O 1
ATOM 807 N N . LYS A 1 100 ? -76.626 4.045 54.282 1.00 44.09 100 LYS A N 1
ATOM 808 C CA . LYS A 1 100 ? -77.234 4.626 53.073 1.00 44.09 100 LYS A CA 1
ATOM 809 C C . LYS A 1 100 ? -77.191 6.157 53.041 1.00 44.09 100 LYS A C 1
ATOM 811 O O . LYS A 1 100 ? -77.073 6.734 51.964 1.00 44.09 100 LYS A O 1
ATOM 816 N N . ASP A 1 101 ? -77.214 6.818 54.197 1.00 48.78 101 ASP A N 1
ATOM 817 C CA . ASP A 1 101 ? -77.529 8.253 54.266 1.00 48.78 101 ASP A CA 1
ATOM 818 C C . ASP A 1 101 ? -76.423 9.173 53.730 1.00 48.78 101 ASP A C 1
ATOM 820 O O . ASP A 1 101 ? -76.712 10.257 53.226 1.00 48.78 101 ASP A O 1
ATOM 824 N N . LYS A 1 102 ? -75.150 8.758 53.763 1.00 47.84 102 LYS A N 1
ATOM 825 C CA . LYS A 1 102 ? -74.053 9.603 53.253 1.00 47.84 102 LYS A CA 1
ATOM 826 C C . LYS A 1 102 ? -73.936 9.578 51.726 1.00 47.84 102 LYS A C 1
ATOM 828 O O . LYS A 1 102 ? -73.786 10.636 51.120 1.00 47.84 102 LYS A O 1
ATOM 833 N N . GLY A 1 103 ? -74.046 8.402 51.103 1.00 48.50 103 GLY A N 1
ATOM 834 C CA . GLY A 1 103 ? -73.960 8.256 49.642 1.00 48.50 103 GLY A CA 1
ATOM 835 C C . GLY A 1 103 ? -75.173 8.841 48.913 1.00 48.50 103 GLY A C 1
ATOM 836 O O . GLY A 1 103 ? -75.022 9.504 47.888 1.00 48.50 103 GLY A O 1
ATOM 837 N N . TRP A 1 104 ? -76.372 8.673 49.483 1.00 48.31 104 TRP A N 1
ATOM 838 C CA . TRP A 1 104 ? -77.604 9.250 48.936 1.00 48.31 104 TRP A CA 1
ATOM 839 C C . TRP A 1 104 ? -77.640 10.781 49.032 1.00 48.31 104 TRP A C 1
ATOM 841 O O . TRP A 1 104 ? -78.076 11.442 48.091 1.00 48.31 104 TRP A O 1
ATOM 851 N N . ASN A 1 105 ? -77.128 11.364 50.121 1.00 51.41 105 ASN A N 1
ATOM 852 C CA . ASN A 1 105 ? -77.074 12.820 50.270 1.00 51.41 105 ASN A CA 1
ATOM 853 C C . ASN A 1 105 ? -76.061 13.469 49.325 1.00 51.41 105 ASN A C 1
ATOM 855 O O . ASN A 1 105 ? -76.353 14.515 48.751 1.00 51.41 105 ASN A O 1
ATOM 859 N N . LEU A 1 106 ? -74.901 12.841 49.112 1.00 54.66 106 LEU A N 1
ATOM 860 C CA . LEU A 1 106 ? -73.909 13.345 48.162 1.00 54.66 106 LEU A CA 1
ATOM 861 C C . LEU A 1 106 ? -74.456 13.318 46.727 1.00 54.66 106 LEU A C 1
ATOM 863 O O . LEU A 1 106 ? -74.332 14.304 46.004 1.00 54.66 106 LEU A O 1
ATOM 867 N N . LYS A 1 107 ? -75.138 12.227 46.355 1.00 51.41 107 LYS A N 1
ATOM 868 C CA . LYS A 1 107 ? -75.815 12.077 45.063 1.00 51.41 107 LYS A CA 1
ATOM 869 C C . LYS A 1 107 ? -76.905 13.135 44.858 1.00 51.41 107 LYS A C 1
ATOM 871 O O . LYS A 1 107 ? -76.876 13.834 43.852 1.00 51.41 107 LYS A O 1
ATOM 876 N N . ASN A 1 108 ? -77.788 13.339 45.839 1.00 55.78 108 ASN A N 1
ATOM 877 C CA . ASN A 1 108 ? -78.844 14.356 45.760 1.00 55.78 108 ASN A CA 1
ATOM 878 C C . ASN A 1 108 ? -78.296 15.795 45.684 1.00 55.78 108 ASN A C 1
ATOM 880 O O . ASN A 1 108 ? -78.897 16.644 45.033 1.00 55.78 108 ASN A O 1
ATOM 884 N N . ILE A 1 109 ? -77.162 16.094 46.329 1.00 59.66 109 ILE A N 1
ATOM 885 C CA . ILE A 1 109 ? -76.518 17.420 46.275 1.00 59.66 109 ILE A CA 1
ATOM 886 C C . ILE A 1 109 ? -75.833 17.652 44.921 1.00 59.66 109 ILE A C 1
ATOM 888 O O . ILE A 1 109 ? -75.945 18.742 44.356 1.00 59.66 109 ILE A O 1
ATOM 892 N N . LEU A 1 110 ? -75.168 16.626 44.381 1.00 55.78 110 LEU A N 1
ATOM 893 C CA . LEU A 1 110 ? -74.549 16.655 43.054 1.00 55.78 110 LEU A CA 1
ATOM 894 C C . LEU A 1 110 ? -75.595 16.790 41.942 1.00 55.78 110 LEU A C 1
ATOM 896 O O . LEU A 1 110 ? -75.403 17.575 41.021 1.00 55.78 110 LEU A O 1
ATOM 900 N N . GLU A 1 111 ? -76.718 16.078 42.043 1.00 57.12 111 GLU A N 1
ATOM 901 C CA . GLU A 1 111 ? -77.804 16.129 41.055 1.00 57.12 111 GLU A CA 1
ATOM 902 C C . GLU A 1 111 ? -78.597 17.446 41.103 1.00 57.12 111 GLU A C 1
ATOM 904 O O . GLU A 1 111 ? -79.109 17.896 40.079 1.00 57.12 111 GLU A O 1
ATOM 909 N N . LYS A 1 112 ? -78.668 18.111 42.265 1.00 65.56 112 LYS A N 1
ATOM 910 C CA . LYS A 1 112 ? -79.422 19.364 42.437 1.00 65.56 112 LYS A CA 1
ATOM 911 C C . LYS A 1 112 ? -78.673 20.609 41.945 1.00 65.56 112 LYS A C 1
ATOM 913 O O . LYS A 1 112 ? -79.314 21.597 41.584 1.00 65.56 112 LYS A O 1
ATOM 918 N N . HIS A 1 113 ? -77.338 20.591 41.911 1.00 71.50 113 HIS A N 1
ATOM 919 C CA . HIS A 1 113 ? -76.527 21.752 41.529 1.00 71.50 113 HIS A CA 1
ATOM 920 C C . HIS A 1 113 ? -75.790 21.541 40.200 1.00 71.50 113 HIS A C 1
ATOM 922 O O . HIS A 1 113 ? -74.678 21.021 40.150 1.00 71.50 113 HIS A O 1
ATOM 928 N N . LYS A 1 114 ? -76.376 22.071 39.119 1.00 66.12 114 LYS A N 1
ATOM 929 C CA . LYS A 1 114 ? -75.843 22.011 37.743 1.00 66.12 114 LYS A CA 1
ATOM 930 C C . LYS A 1 114 ? -74.412 22.558 37.601 1.00 66.12 114 LYS A C 1
ATOM 932 O O . LYS A 1 114 ? -73.638 22.075 36.783 1.00 66.12 114 LYS A O 1
ATOM 937 N N . VAL A 1 115 ? -74.032 23.531 38.435 1.00 74.62 115 VAL A N 1
ATOM 938 C CA . VAL A 1 115 ? -72.664 24.081 38.481 1.00 74.62 115 VAL A CA 1
ATOM 939 C C . VAL A 1 115 ? -71.656 23.036 38.968 1.00 74.62 115 VAL A C 1
ATOM 941 O O . VAL A 1 115 ? -70.568 22.938 38.413 1.00 74.62 115 VAL A O 1
ATOM 944 N N . LEU A 1 116 ? -72.021 22.219 39.959 1.00 61.47 116 LEU A N 1
ATOM 945 C CA . LEU A 1 116 ? -71.134 21.196 40.512 1.00 61.47 116 LEU A CA 1
ATOM 946 C C . LEU A 1 116 ? -70.945 20.034 39.528 1.00 61.47 116 LEU A C 1
ATOM 948 O O . LEU A 1 116 ? -69.834 19.531 39.396 1.00 61.47 116 LEU A O 1
ATOM 952 N N . GLN A 1 117 ? -71.991 19.671 38.777 1.00 63.59 117 GLN A N 1
ATOM 953 C CA . GLN A 1 117 ? -71.880 18.718 37.666 1.00 63.59 117 GLN A CA 1
ATOM 954 C C . GLN A 1 117 ? -70.950 19.228 36.566 1.00 63.59 117 GLN A C 1
ATOM 956 O O . GLN A 1 117 ? -70.083 18.486 36.117 1.00 63.59 117 GLN A O 1
ATOM 961 N N . ASN A 1 118 ? -71.081 20.498 36.172 1.00 65.25 118 ASN A N 1
ATOM 962 C CA . ASN A 1 118 ? -70.197 21.090 35.170 1.00 65.25 118 ASN A CA 1
ATOM 963 C C . ASN A 1 118 ? -68.742 21.149 35.660 1.00 65.25 118 ASN A C 1
ATOM 965 O O . ASN A 1 118 ? -67.837 20.836 34.895 1.00 65.25 118 ASN A O 1
ATOM 969 N N . MET A 1 119 ? -68.503 21.481 36.932 1.00 70.31 119 MET A N 1
ATOM 970 C CA . MET A 1 119 ? -67.155 21.465 37.518 1.00 70.31 119 MET A CA 1
ATOM 971 C C . MET A 1 119 ? -66.569 20.049 37.571 1.00 70.31 119 MET A C 1
ATOM 973 O O . MET A 1 119 ? -65.395 19.861 37.263 1.00 70.31 119 MET A O 1
ATOM 977 N N . LEU A 1 120 ? -67.387 19.046 37.904 1.00 64.56 120 LEU A N 1
ATOM 978 C CA . LEU A 1 120 ? -66.970 17.644 37.917 1.00 64.56 120 LEU A CA 1
ATOM 979 C C . LEU A 1 120 ? -66.667 17.130 36.502 1.00 64.56 120 LEU A C 1
ATOM 981 O O . L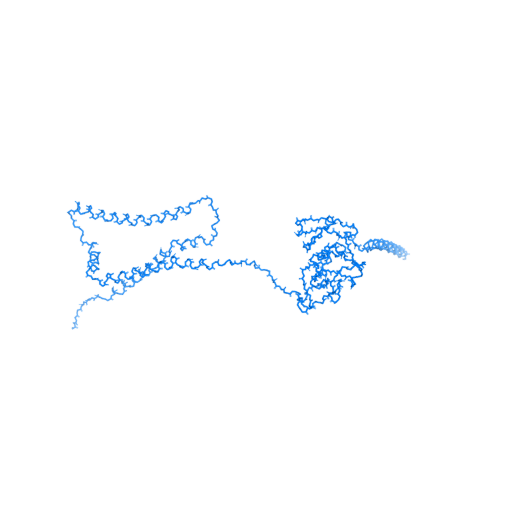EU A 1 120 ? -65.690 16.414 36.312 1.00 64.56 120 LEU A O 1
ATOM 985 N N . LEU A 1 121 ? -67.461 17.535 35.505 1.00 65.00 121 LEU A N 1
ATOM 986 C CA . LEU A 1 121 ? -67.229 17.219 34.095 1.00 65.00 121 LEU A CA 1
ATOM 987 C C . LEU A 1 121 ? -65.924 17.846 33.591 1.00 65.00 121 LEU A C 1
ATOM 989 O O . LEU A 1 121 ? -65.153 17.180 32.911 1.00 65.00 121 LEU A O 1
ATOM 993 N N . VAL A 1 122 ? -65.653 19.106 33.948 1.00 67.06 122 VAL A N 1
ATOM 994 C CA . VAL A 1 122 ? -64.403 19.792 33.587 1.00 67.06 122 VAL A CA 1
ATOM 995 C C . VAL A 1 122 ? -63.202 19.116 34.249 1.00 67.06 122 VAL A C 1
ATOM 997 O O . VAL A 1 122 ? -62.207 18.871 33.577 1.00 67.06 122 VAL A O 1
ATOM 1000 N N . LEU A 1 123 ? -63.300 18.743 35.528 1.00 64.19 123 LEU A N 1
ATOM 1001 C CA . LEU A 1 123 ? -62.254 17.979 36.217 1.00 64.19 123 LEU A CA 1
ATOM 1002 C C . LEU A 1 123 ? -62.021 16.605 35.578 1.00 64.19 123 LEU A C 1
ATOM 1004 O O . LEU A 1 123 ? -60.872 16.209 35.397 1.00 64.19 123 LEU A O 1
ATOM 1008 N N . ALA A 1 124 ? -63.089 15.904 35.190 1.00 60.16 124 ALA A N 1
ATOM 1009 C CA . ALA A 1 124 ? -62.987 14.633 34.482 1.00 60.16 124 ALA A CA 1
ATOM 1010 C C . ALA A 1 124 ? -62.336 14.806 33.100 1.00 60.16 124 ALA A C 1
ATOM 1012 O O . ALA A 1 124 ? -61.450 14.032 32.754 1.00 60.16 124 ALA A O 1
ATOM 1013 N N . LEU A 1 125 ? -62.705 15.849 32.348 1.00 62.56 125 LEU A N 1
ATOM 1014 C CA . LEU A 1 125 ? -62.105 16.184 31.053 1.00 62.56 125 LEU A CA 1
ATOM 1015 C C . LEU A 1 125 ? -60.613 16.506 31.183 1.00 62.56 125 LEU A C 1
ATOM 1017 O O . LEU A 1 125 ? -59.807 15.953 30.439 1.00 62.56 125 LEU A O 1
ATOM 1021 N N . ILE A 1 126 ? -60.230 17.334 32.160 1.00 66.19 126 ILE A N 1
ATOM 1022 C CA . ILE A 1 126 ? -58.823 17.648 32.446 1.00 66.19 126 ILE A CA 1
ATOM 1023 C C . ILE A 1 126 ? -58.059 16.367 32.802 1.00 66.19 126 ILE A C 1
ATOM 1025 O O . ILE A 1 126 ? -56.998 16.120 32.234 1.00 66.19 126 ILE A O 1
ATOM 1029 N N . GLY A 1 127 ? -58.629 15.513 33.659 1.00 56.78 127 GLY A N 1
ATOM 1030 C CA . GLY A 1 127 ? -58.045 14.218 34.008 1.00 56.78 127 GLY A CA 1
ATOM 1031 C C . GLY A 1 127 ? -57.857 13.306 32.793 1.00 56.78 127 GLY A C 1
ATOM 1032 O O . GLY A 1 127 ? -56.780 12.748 32.607 1.00 56.78 127 GLY A O 1
ATOM 1033 N N . THR A 1 128 ? -58.854 13.206 31.908 1.00 59.22 128 THR A N 1
ATOM 1034 C CA . THR A 1 128 ? -58.736 12.404 30.677 1.00 59.22 128 THR A CA 1
ATOM 1035 C C . THR A 1 128 ? -57.702 12.968 29.706 1.00 59.22 128 THR A C 1
ATOM 1037 O O . THR A 1 128 ? -56.959 12.200 29.103 1.00 59.22 128 THR A O 1
ATOM 1040 N N . CYS A 1 129 ? -57.588 14.294 29.590 1.00 58.16 129 CYS A N 1
ATOM 1041 C CA . CYS A 1 129 ? -56.571 14.929 28.756 1.00 58.16 129 CYS A CA 1
ATOM 1042 C C . CYS A 1 129 ? -55.155 14.690 29.298 1.00 58.16 129 CYS A C 1
ATOM 1044 O O . CYS A 1 129 ? -54.249 14.462 28.502 1.00 58.16 129 CYS A O 1
ATOM 1046 N N . MET A 1 130 ? -54.964 14.683 30.623 1.00 63.47 130 MET A N 1
ATOM 1047 C CA . MET A 1 130 ? -53.675 14.337 31.240 1.00 63.47 130 MET A CA 1
ATOM 1048 C C . MET A 1 130 ? -53.316 12.867 31.001 1.00 63.47 130 MET A C 1
ATOM 1050 O O . MET A 1 130 ? -52.201 12.578 30.586 1.00 63.47 130 MET A O 1
ATOM 1054 N N . VAL A 1 131 ? -54.273 11.944 31.154 1.00 62.25 131 VAL A N 1
ATOM 1055 C CA . VAL A 1 131 ? -54.048 10.508 30.901 1.00 62.25 131 VAL A CA 1
ATOM 1056 C C . VAL A 1 131 ? -53.708 10.232 29.431 1.00 62.25 131 VAL A C 1
ATOM 1058 O O . VAL A 1 131 ? -52.832 9.420 29.147 1.00 62.25 131 VAL A O 1
ATOM 1061 N N . ILE A 1 132 ? -54.355 10.919 28.485 1.00 58.00 132 ILE A N 1
ATOM 1062 C CA . ILE A 1 132 ? -54.047 10.791 27.050 1.00 58.00 132 ILE A CA 1
ATOM 1063 C C . ILE A 1 132 ? -52.699 11.453 26.716 1.00 58.00 132 ILE A C 1
ATOM 1065 O O . ILE A 1 132 ? -51.916 10.899 25.942 1.00 58.00 132 ILE A O 1
ATOM 1069 N N . GLY A 1 133 ? -52.410 12.610 27.318 1.00 57.53 133 GLY A N 1
ATOM 1070 C CA . GLY A 1 133 ? -51.130 13.306 27.189 1.00 57.53 133 GLY A CA 1
ATOM 1071 C C . GLY A 1 133 ? -49.961 12.432 27.634 1.00 57.53 133 GLY A C 1
ATOM 1072 O O . GLY A 1 133 ? -49.075 12.135 26.835 1.00 57.53 133 GLY A O 1
ATOM 1073 N N . ASP A 1 134 ? -50.006 11.943 28.871 1.00 57.28 134 ASP A N 1
ATOM 1074 C CA . ASP A 1 134 ? -48.911 11.185 29.479 1.00 57.28 134 ASP A CA 1
ATOM 1075 C C . ASP A 1 134 ? -48.850 9.726 29.009 1.00 57.28 134 ASP A C 1
ATOM 1077 O O . ASP A 1 134 ? -47.762 9.170 28.867 1.00 57.28 134 ASP A O 1
ATOM 1081 N N . GLY A 1 135 ? -49.999 9.100 28.735 1.00 54.03 135 GLY A N 1
ATOM 1082 C CA . GLY A 1 135 ? -50.079 7.686 28.366 1.00 54.03 135 GLY A CA 1
ATOM 1083 C C . GLY A 1 135 ? -49.906 7.394 26.875 1.00 54.03 135 GLY A C 1
ATOM 1084 O O . GLY A 1 135 ? -49.435 6.314 26.529 1.00 54.03 135 GLY A O 1
ATOM 1085 N N . VAL A 1 136 ? -50.277 8.325 25.987 1.00 57.03 136 VAL A N 1
ATOM 1086 C CA . VAL A 1 136 ? -50.295 8.078 24.530 1.00 57.03 136 VAL A CA 1
ATOM 1087 C C . VAL A 1 136 ? -49.355 9.020 23.785 1.00 57.03 136 VAL A C 1
ATOM 1089 O O . VAL A 1 136 ? -48.550 8.570 22.969 1.00 57.03 136 VAL A O 1
ATOM 1092 N N . LEU A 1 137 ? -49.418 10.322 24.069 1.00 52.78 137 LEU A N 1
ATOM 1093 C CA . LEU A 1 137 ? -48.644 11.322 23.329 1.00 52.78 137 LEU A CA 1
ATOM 1094 C C . LEU A 1 137 ? -47.178 11.365 23.769 1.00 52.78 137 LEU A C 1
ATOM 1096 O O . LEU A 1 137 ? -46.291 11.356 22.917 1.00 52.78 137 LEU A O 1
ATOM 1100 N N . THR A 1 138 ? -46.898 11.356 25.072 1.00 57.09 138 THR A N 1
ATOM 1101 C CA . THR A 1 138 ? -45.523 11.430 25.593 1.00 57.09 138 THR A CA 1
ATOM 1102 C C . THR A 1 138 ? -44.642 10.249 25.132 1.00 57.09 138 THR A C 1
ATOM 1104 O O . THR A 1 138 ? -43.515 10.498 24.685 1.00 57.09 138 THR A O 1
ATOM 1107 N N . PRO A 1 139 ? -45.115 8.982 25.115 1.00 56.38 139 PRO A N 1
ATOM 1108 C CA . PRO A 1 139 ? -44.365 7.855 24.548 1.00 56.38 139 PRO A CA 1
ATOM 1109 C C . PRO A 1 139 ? -44.201 7.941 23.025 1.00 56.38 139 PRO A C 1
ATOM 1111 O O . PRO A 1 139 ? -43.123 7.667 22.506 1.00 56.38 139 PRO A O 1
ATOM 1114 N N . ALA A 1 140 ? -45.236 8.370 22.296 1.00 55.41 140 ALA A N 1
ATOM 1115 C CA . ALA A 1 140 ? -45.172 8.493 20.839 1.00 55.41 140 ALA A CA 1
ATOM 1116 C C . ALA A 1 140 ? -44.183 9.584 20.390 1.00 55.41 140 ALA A C 1
ATOM 1118 O O . ALA A 1 140 ? -43.435 9.388 19.437 1.00 55.41 140 ALA A O 1
ATOM 1119 N N . ILE A 1 141 ? -44.123 10.712 21.104 1.00 56.94 141 ILE A N 1
ATOM 1120 C CA . ILE A 1 141 ? -43.193 11.814 20.816 1.00 56.94 141 ILE A CA 1
ATOM 1121 C C . ILE A 1 141 ? -41.756 11.443 21.219 1.00 56.94 141 ILE A C 1
ATOM 1123 O O . ILE A 1 141 ? -40.812 11.765 20.496 1.00 56.94 141 ILE A O 1
ATOM 1127 N N . SER A 1 142 ? -41.572 10.722 22.330 1.00 55.84 142 SER A N 1
ATOM 1128 C CA . SER A 1 142 ? -40.245 10.243 22.754 1.00 55.84 142 SER A CA 1
ATOM 1129 C C . SER A 1 142 ? -39.710 9.094 21.886 1.00 55.84 142 SER A C 1
ATOM 113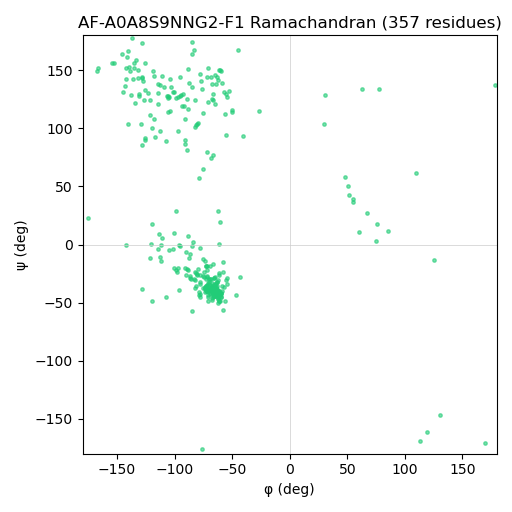1 O O . SER A 1 142 ? -38.502 9.027 21.665 1.00 55.84 142 SER A O 1
ATOM 1133 N N . GLY A 1 143 ? -40.583 8.263 21.306 1.00 52.72 143 GLY A N 1
ATOM 1134 C CA . GLY A 1 143 ? -40.221 7.236 20.320 1.00 52.72 143 GLY A CA 1
ATOM 1135 C C . GLY A 1 143 ? -39.790 7.800 18.961 1.00 52.72 143 GLY A C 1
ATOM 1136 O O . GLY A 1 143 ? -38.923 7.237 18.305 1.00 52.72 143 GLY A O 1
ATOM 1137 N N . VAL A 1 144 ? -40.306 8.960 18.546 1.00 49.62 144 VAL A N 1
ATOM 1138 C CA . VAL A 1 144 ? -39.884 9.619 17.289 1.00 49.62 144 VAL A CA 1
ATOM 1139 C C . VAL A 1 144 ? -38.465 10.207 17.404 1.00 49.62 144 VAL A C 1
ATOM 1141 O O . VAL A 1 144 ? -37.792 10.429 16.396 1.00 49.62 144 VAL A O 1
ATOM 1144 N N . SER A 1 145 ? -37.960 10.397 18.629 1.00 48.78 145 SER A N 1
ATOM 1145 C CA . SER A 1 145 ? -36.585 10.837 18.890 1.00 48.78 145 SER A CA 1
ATOM 1146 C C . SER A 1 145 ? -35.574 9.689 19.006 1.00 48.78 145 SER A C 1
ATOM 1148 O O . SER A 1 145 ? -34.404 9.953 19.293 1.00 48.78 145 SER A O 1
ATOM 1150 N N . SER A 1 146 ? -35.944 8.434 18.729 1.00 51.91 146 SER A N 1
ATOM 1151 C CA . SER A 1 146 ? -34.956 7.379 18.479 1.00 51.91 146 SER A CA 1
ATOM 1152 C C . SER A 1 146 ? -34.418 7.498 17.048 1.00 51.91 146 SER A C 1
ATOM 1154 O O . SER A 1 146 ? -34.506 6.571 16.242 1.00 51.91 146 SER A O 1
ATOM 1156 N N . ARG A 1 147 ? -33.849 8.662 16.701 1.00 57.66 147 ARG A N 1
ATOM 1157 C CA . ARG A 1 147 ? -32.859 8.707 15.619 1.00 57.66 147 ARG A CA 1
ATOM 1158 C C . ARG A 1 147 ? -31.793 7.697 16.004 1.00 57.66 147 ARG A C 1
ATOM 1160 O O . ARG A 1 147 ? -31.323 7.766 17.134 1.00 57.66 147 ARG A O 1
ATOM 1167 N N . SER A 1 148 ? -31.474 6.770 15.102 1.00 56.72 148 SER A N 1
ATOM 1168 C CA . SER A 1 148 ? -30.435 5.747 15.263 1.00 56.72 148 SER A CA 1
ATOM 1169 C C . SER A 1 148 ? -29.199 6.345 15.937 1.00 56.72 148 SER A C 1
ATOM 1171 O O . SER A 1 148 ? -28.358 6.965 15.287 1.00 56.72 148 SER A O 1
ATOM 1173 N N . MET A 1 149 ? -29.132 6.224 17.261 1.00 57.50 149 MET A N 1
ATOM 1174 C CA . MET A 1 149 ? -28.040 6.753 18.052 1.00 57.50 149 MET A CA 1
ATOM 1175 C C . MET A 1 149 ? -26.954 5.702 17.944 1.00 57.50 149 MET A C 1
ATOM 1177 O O . MET A 1 149 ? -27.054 4.639 18.556 1.00 57.50 149 MET A O 1
ATOM 1181 N N . VAL A 1 150 ? -25.972 5.966 17.083 1.00 73.62 150 VAL A N 1
ATOM 1182 C CA . VAL A 1 150 ? -24.788 5.119 16.962 1.00 73.62 150 VAL A CA 1
ATOM 1183 C C . VAL A 1 150 ? -24.166 5.033 18.354 1.00 73.62 150 VAL A C 1
ATOM 1185 O O . VAL A 1 150 ? -23.726 6.040 18.910 1.00 73.62 150 VAL A O 1
ATOM 1188 N N . LYS A 1 151 ? -24.203 3.842 18.955 1.00 72.12 151 LYS A N 1
ATOM 1189 C CA . LYS A 1 151 ? -23.512 3.566 20.213 1.00 72.12 151 LYS A CA 1
ATOM 1190 C C . LYS A 1 151 ? -22.048 3.316 19.866 1.00 72.12 151 LYS A C 1
ATOM 1192 O O . LYS A 1 151 ? -21.727 2.272 19.309 1.00 72.12 151 LYS A O 1
ATOM 1197 N N . TYR A 1 152 ? -21.185 4.286 20.148 1.00 79.38 152 TYR A N 1
ATOM 1198 C CA . TYR A 1 152 ? -19.743 4.093 20.034 1.00 79.38 152 TYR A CA 1
ATOM 1199 C C . TYR A 1 152 ? -19.243 3.279 21.225 1.00 79.38 152 TYR A C 1
ATOM 1201 O O . TYR A 1 152 ? -19.600 3.563 22.370 1.00 79.38 152 TYR A O 1
ATOM 1209 N N . GLU A 1 153 ? -18.411 2.281 20.955 1.00 85.38 153 GLU A N 1
ATOM 1210 C CA . GLU A 1 153 ? -17.635 1.615 21.994 1.00 85.38 153 GLU A CA 1
ATOM 1211 C C . GLU A 1 153 ? -16.605 2.612 22.559 1.00 85.38 153 GLU A C 1
ATOM 1213 O O . GLU A 1 153 ? -15.902 3.299 21.814 1.00 85.38 153 GLU A O 1
ATOM 1218 N N . SER A 1 154 ? -16.547 2.752 23.885 1.00 84.31 154 SER A N 1
ATOM 1219 C CA . SER A 1 154 ? -15.575 3.624 24.552 1.00 84.31 154 SER A CA 1
ATOM 1220 C C . SER A 1 154 ? -14.193 2.972 24.579 1.00 84.31 154 SER A C 1
ATOM 1222 O O . SER A 1 154 ? -14.098 1.788 24.879 1.00 84.31 154 SER A O 1
ATOM 1224 N N . GLY A 1 155 ? -13.124 3.744 24.365 1.00 84.75 155 GLY A N 1
ATOM 1225 C CA . GLY A 1 155 ? -11.738 3.255 24.458 1.00 84.75 155 GLY A CA 1
ATOM 1226 C C . GLY A 1 155 ? -10.892 3.502 23.207 1.00 84.75 155 GLY A C 1
ATOM 1227 O O . GLY A 1 155 ? -9.669 3.429 23.283 1.00 84.75 155 GLY A O 1
ATOM 1228 N N . TYR A 1 156 ? -11.515 3.873 22.086 1.00 88.12 156 TYR A N 1
ATOM 1229 C CA . TYR A 1 156 ? -10.810 4.255 20.861 1.00 88.12 156 TYR A CA 1
ATOM 1230 C C . TYR A 1 156 ? -10.567 5.766 20.831 1.00 88.12 156 TYR A C 1
ATOM 1232 O O . TYR A 1 156 ? -11.512 6.557 20.840 1.00 88.12 156 TYR A O 1
ATOM 1240 N N . ASN A 1 157 ? -9.297 6.170 20.793 1.00 87.56 157 ASN A N 1
ATOM 1241 C CA . ASN A 1 157 ? -8.905 7.561 20.584 1.00 87.56 157 ASN A CA 1
ATOM 1242 C C . ASN A 1 157 ? -8.633 7.798 19.092 1.00 87.56 157 ASN A C 1
ATOM 1244 O O . ASN A 1 157 ? -7.872 7.052 18.481 1.00 87.56 157 ASN A O 1
ATOM 1248 N N . ILE A 1 158 ? -9.243 8.833 18.513 1.00 89.50 158 ILE A N 1
ATOM 1249 C CA . ILE A 1 158 ? -9.046 9.217 17.111 1.00 89.50 158 ILE A CA 1
ATOM 1250 C C . ILE A 1 158 ? -8.172 10.465 17.093 1.00 89.50 158 ILE A C 1
ATOM 1252 O O . ILE A 1 158 ? -8.597 11.536 17.528 1.00 89.50 158 ILE A O 1
ATOM 1256 N N . GLU A 1 159 ? -6.962 10.343 16.554 1.00 90.94 159 GLU A N 1
ATOM 1257 C CA . GLU A 1 159 ? -6.048 11.467 16.387 1.00 90.94 159 GLU A CA 1
ATOM 1258 C C . GLU A 1 159 ? -5.513 11.570 14.959 1.00 90.94 159 GLU A C 1
ATOM 1260 O O . GLU A 1 159 ? -5.253 10.582 14.275 1.00 90.94 159 GLU A O 1
ATOM 1265 N N . THR A 1 160 ? -5.328 12.805 14.495 1.00 89.50 160 THR A N 1
ATOM 1266 C CA . THR A 1 160 ? -4.671 13.070 13.216 1.00 89.50 160 THR A CA 1
ATOM 1267 C C . THR A 1 160 ? -3.158 12.994 13.399 1.00 89.50 160 THR A C 1
ATOM 1269 O O . THR A 1 160 ? -2.542 13.926 13.923 1.00 89.50 160 THR A O 1
ATOM 1272 N N . VAL A 1 161 ? -2.563 11.893 12.942 1.00 89.81 161 VAL A N 1
ATOM 1273 C CA . VAL A 1 161 ? -1.112 11.634 13.008 1.00 89.81 161 VAL A CA 1
ATOM 1274 C C . VAL A 1 161 ? -0.336 12.173 11.802 1.00 89.81 161 VAL A C 1
ATOM 1276 O O . VAL A 1 161 ? 0.855 12.450 11.915 1.00 89.81 161 VAL A O 1
ATOM 1279 N N . PHE A 1 162 ? -1.012 12.382 10.670 1.00 89.19 162 PHE A N 1
ATOM 1280 C CA . PHE A 1 162 ? -0.463 12.945 9.436 1.00 89.19 162 PHE A CA 1
ATOM 1281 C C . PHE A 1 162 ? -1.511 13.849 8.773 1.00 89.19 162 PHE A C 1
ATOM 1283 O O . PHE A 1 162 ? -2.688 13.501 8.733 1.00 89.19 162 PHE A O 1
ATOM 1290 N N . ASP A 1 163 ? -1.091 15.018 8.285 1.00 88.38 163 ASP A N 1
ATOM 1291 C CA . ASP A 1 163 ? -1.968 16.034 7.686 1.00 88.38 163 ASP A CA 1
ATOM 1292 C C . ASP A 1 163 ? -1.463 16.395 6.281 1.00 88.38 163 ASP A C 1
ATOM 1294 O O . ASP A 1 163 ? -0.601 17.263 6.111 1.00 88.38 163 ASP A O 1
ATOM 1298 N N . GLY A 1 164 ? -1.984 15.682 5.277 1.00 87.19 164 GLY A N 1
ATOM 1299 C CA . GLY A 1 164 ? -1.562 15.795 3.878 1.00 87.19 164 GLY A CA 1
ATOM 1300 C C . GLY A 1 164 ? -1.854 17.156 3.238 1.00 87.19 164 GLY A C 1
ATOM 1301 O O . GLY A 1 164 ? -1.070 17.623 2.413 1.00 87.19 164 GLY A O 1
ATOM 1302 N N . ASN A 1 165 ? -2.892 17.867 3.699 1.00 87.75 165 ASN A N 1
ATOM 1303 C CA . ASN A 1 165 ? -3.306 19.165 3.151 1.00 87.75 165 ASN A CA 1
ATOM 1304 C C . ASN A 1 165 ? -2.196 20.223 3.217 1.00 87.75 165 ASN A C 1
ATOM 1306 O O . ASN A 1 165 ? -2.054 21.047 2.318 1.00 87.75 165 ASN A O 1
ATOM 1310 N N . LYS A 1 166 ? -1.385 20.205 4.281 1.00 84.25 166 LYS A N 1
ATOM 1311 C CA . LYS A 1 166 ? -0.267 21.151 4.456 1.00 84.25 166 LYS A CA 1
ATOM 1312 C C . LYS A 1 166 ? 0.929 20.839 3.566 1.00 84.25 166 LYS A C 1
ATOM 1314 O O . LYS A 1 166 ? 1.758 21.714 3.333 1.00 84.25 166 LYS A O 1
ATOM 1319 N N . LEU A 1 167 ? 1.044 19.587 3.141 1.00 85.75 167 LEU A N 1
ATOM 1320 C CA . LEU A 1 167 ? 2.180 19.059 2.395 1.00 85.75 167 LEU A CA 1
ATOM 1321 C C . LEU A 1 167 ? 1.851 18.868 0.911 1.00 85.75 167 LEU A C 1
ATOM 1323 O O . LEU A 1 167 ? 2.746 18.533 0.144 1.00 85.75 167 LEU A O 1
ATOM 1327 N N . GLY A 1 168 ? 0.593 19.098 0.518 1.00 88.31 168 GLY A N 1
ATOM 1328 C CA . GLY A 1 168 ? 0.107 18.852 -0.836 1.00 88.31 168 GLY A CA 1
ATOM 1329 C C . GLY A 1 168 ? 0.088 17.370 -1.196 1.00 88.31 168 GLY A C 1
ATOM 1330 O O . GLY A 1 168 ? 0.237 17.056 -2.366 1.00 88.31 168 GLY A O 1
ATOM 1331 N N . ILE A 1 169 ? -0.044 16.481 -0.206 1.00 90.75 169 ILE A N 1
ATOM 1332 C CA . ILE A 1 169 ? -0.090 15.027 -0.394 1.00 90.75 169 ILE A CA 1
ATOM 1333 C C . ILE A 1 169 ? -1.524 14.566 -0.185 1.00 90.75 169 ILE A C 1
ATOM 1335 O O . ILE A 1 169 ? -2.099 14.851 0.868 1.00 90.75 169 ILE A O 1
ATOM 1339 N N . GLU A 1 170 ? -2.074 13.824 -1.143 1.00 91.31 170 GLU A N 1
ATOM 1340 C CA . GLU A 1 170 ? -3.436 13.300 -1.075 1.00 91.31 170 GLU A CA 1
ATOM 1341 C C . GLU A 1 170 ? -3.409 11.781 -0.827 1.00 91.31 170 GLU A C 1
ATOM 1343 O O . GLU A 1 170 ? -3.337 10.986 -1.769 1.00 91.31 170 GLU A O 1
ATOM 1348 N N . PRO A 1 171 ? -3.387 11.348 0.451 1.00 92.94 171 PRO A N 1
ATOM 1349 C CA . PRO A 1 171 ? -3.215 9.943 0.790 1.00 92.94 171 PRO A CA 1
ATOM 1350 C C . PRO A 1 171 ? -4.438 9.128 0.358 1.00 92.94 171 PRO A C 1
ATOM 1352 O O . PRO A 1 171 ? -5.559 9.417 0.772 1.00 92.94 171 PRO A O 1
ATOM 1355 N N . TYR A 1 172 ? -4.207 8.078 -0.426 1.00 94.50 172 TYR A N 1
ATOM 1356 C CA . TYR A 1 172 ? -5.242 7.143 -0.872 1.00 94.50 172 TYR A CA 1
ATOM 1357 C C . TYR A 1 172 ? -5.136 5.784 -0.171 1.00 94.50 172 TYR A C 1
ATOM 1359 O O . TYR A 1 172 ? -6.134 5.249 0.303 1.00 94.50 172 TYR A O 1
ATOM 1367 N N . ALA A 1 173 ? -3.921 5.244 -0.069 1.00 95.81 173 ALA A N 1
ATOM 1368 C CA . ALA A 1 173 ? -3.629 3.990 0.620 1.00 95.81 173 ALA A CA 1
ATOM 1369 C C . ALA A 1 173 ? -2.385 4.150 1.496 1.00 95.81 173 ALA A C 1
ATOM 1371 O O . ALA A 1 173 ? -1.510 4.974 1.204 1.00 95.81 173 ALA A O 1
ATOM 1372 N N . VAL A 1 174 ? -2.310 3.371 2.571 1.00 95.44 174 VAL A N 1
ATOM 1373 C CA . VAL A 1 174 ? -1.162 3.346 3.479 1.00 95.44 174 VAL A CA 1
ATOM 1374 C C . VAL A 1 174 ? -0.814 1.910 3.829 1.00 95.44 174 VAL A C 1
ATOM 1376 O O . VAL A 1 174 ? -1.716 1.106 4.021 1.00 95.44 174 VAL A O 1
ATOM 1379 N N . GLU A 1 175 ? 0.476 1.616 3.939 1.00 96.06 175 GLU A N 1
ATOM 1380 C CA . GLU A 1 175 ? 0.978 0.296 4.323 1.00 96.06 175 GLU A CA 1
ATOM 1381 C C . GLU A 1 175 ? 2.208 0.468 5.220 1.00 96.06 175 GLU A C 1
ATOM 1383 O O . GLU A 1 175 ? 3.003 1.392 5.029 1.00 96.06 175 GLU A O 1
ATOM 1388 N N . VAL A 1 176 ? 2.368 -0.384 6.229 1.00 94.88 176 VAL A N 1
ATOM 1389 C CA . VAL A 1 176 ? 3.525 -0.330 7.135 1.00 94.88 176 VAL A CA 1
ATOM 1390 C C . VAL A 1 176 ? 4.660 -1.155 6.538 1.00 94.88 176 VAL A C 1
ATOM 1392 O O . VAL A 1 176 ? 4.426 -2.236 6.007 1.00 94.88 176 VAL A O 1
ATOM 1395 N N . SER A 1 177 ? 5.898 -0.665 6.614 1.00 93.44 177 SER A N 1
ATOM 1396 C CA . SER A 1 177 ? 7.054 -1.446 6.174 1.00 93.44 177 SER A CA 1
ATOM 1397 C C . SER A 1 177 ? 7.161 -2.755 6.973 1.00 93.44 177 SER A C 1
ATOM 1399 O O . SER A 1 177 ? 6.846 -2.756 8.163 1.00 93.44 177 SER A O 1
ATOM 1401 N N . PRO A 1 178 ? 7.688 -3.849 6.392 1.00 90.19 178 PRO A N 1
ATOM 1402 C CA . PRO A 1 178 ? 7.901 -5.103 7.122 1.00 90.19 178 PRO A CA 1
ATOM 1403 C C . PRO A 1 178 ? 8.745 -4.941 8.399 1.00 90.19 178 PRO A C 1
ATOM 1405 O O . PRO A 1 178 ? 8.555 -5.666 9.370 1.00 90.19 178 PRO A O 1
ATOM 1408 N N . SER A 1 179 ? 9.643 -3.948 8.432 1.00 89.19 179 SER A N 1
ATOM 1409 C CA . SER A 1 179 ? 10.430 -3.591 9.621 1.00 89.19 179 SER A CA 1
ATOM 1410 C C . SER A 1 179 ? 9.635 -2.884 10.728 1.00 89.19 179 SER A C 1
ATOM 1412 O O . SER A 1 179 ? 10.111 -2.795 11.856 1.00 89.19 179 SER A O 1
ATOM 1414 N N . GLY A 1 180 ? 8.460 -2.326 10.421 1.00 90.69 180 GLY A N 1
ATOM 1415 C CA . GLY A 1 180 ? 7.668 -1.495 11.333 1.00 90.69 180 GLY A CA 1
ATOM 1416 C C . GLY A 1 180 ? 8.210 -0.077 11.554 1.00 90.69 180 GLY A C 1
ATOM 1417 O O . GLY A 1 180 ? 7.656 0.675 12.353 1.00 90.69 180 GLY A O 1
ATOM 1418 N N . GLU A 1 181 ? 9.291 0.309 10.873 1.00 91.75 181 GLU A N 1
ATOM 1419 C CA . GLU A 1 181 ? 9.967 1.599 11.081 1.00 91.75 181 GLU A CA 1
ATOM 1420 C C . GLU A 1 181 ? 9.436 2.725 10.183 1.00 91.75 181 GLU A C 1
ATOM 1422 O O . GLU A 1 181 ? 9.633 3.907 10.478 1.00 91.75 181 GLU A O 1
ATOM 1427 N N . GLU A 1 182 ? 8.773 2.388 9.076 1.00 94.12 182 GLU A N 1
ATOM 1428 C CA . GLU A 1 182 ? 8.295 3.351 8.086 1.00 94.12 182 GLU A CA 1
ATOM 1429 C C . GLU A 1 182 ? 6.830 3.082 7.714 1.00 94.12 182 GLU A C 1
ATOM 1431 O O . GLU A 1 182 ? 6.396 1.942 7.580 1.00 94.12 182 GLU A O 1
ATOM 1436 N N . LEU A 1 183 ? 6.064 4.148 7.496 1.00 94.62 183 LEU A N 1
ATOM 1437 C CA . LEU A 1 183 ? 4.759 4.112 6.844 1.00 94.62 183 LEU A CA 1
ATOM 1438 C C . LEU A 1 183 ? 4.929 4.511 5.380 1.00 94.62 183 LEU A C 1
ATOM 1440 O O . LEU A 1 183 ? 5.456 5.587 5.086 1.00 94.62 183 LEU A O 1
ATOM 1444 N N . ILE A 1 184 ? 4.455 3.675 4.470 1.00 96.25 184 ILE A N 1
ATOM 1445 C CA . ILE A 1 184 ? 4.376 3.974 3.046 1.00 96.25 184 ILE A CA 1
ATOM 1446 C C . ILE A 1 184 ? 2.997 4.555 2.759 1.00 96.25 184 ILE A C 1
ATOM 1448 O O . ILE A 1 184 ? 1.983 3.997 3.159 1.00 96.25 184 ILE A O 1
ATOM 1452 N N . VAL A 1 185 ? 2.965 5.696 2.081 1.00 95.75 185 VAL A N 1
ATOM 1453 C CA . VAL A 1 185 ? 1.750 6.429 1.733 1.00 95.75 185 VAL A CA 1
ATOM 1454 C C . VAL A 1 185 ? 1.686 6.572 0.222 1.00 95.75 185 VAL A C 1
ATOM 1456 O O . VAL A 1 185 ? 2.608 7.105 -0.400 1.00 95.75 185 VAL A O 1
ATOM 1459 N N . LEU A 1 186 ? 0.581 6.119 -0.356 1.00 96.19 186 LEU A N 1
ATOM 1460 C CA . LEU A 1 186 ? 0.265 6.296 -1.762 1.00 96.19 186 LEU A CA 1
ATOM 1461 C C . LEU A 1 186 ? -0.477 7.617 -1.959 1.00 96.19 186 LEU A C 1
ATOM 1463 O O . LEU A 1 186 ? -1.579 7.793 -1.445 1.00 96.19 186 LEU A O 1
ATOM 1467 N N . ASP A 1 187 ? 0.131 8.527 -2.710 1.00 94.56 187 ASP A N 1
ATOM 1468 C CA . ASP A 1 187 ? -0.449 9.801 -3.117 1.00 94.56 187 ASP A CA 1
ATOM 1469 C C . ASP A 1 187 ? -1.021 9.655 -4.530 1.00 94.56 187 ASP A C 1
ATOM 1471 O O . ASP A 1 187 ? -0.282 9.673 -5.522 1.00 94.56 187 ASP A O 1
ATOM 1475 N N . SER A 1 188 ? -2.331 9.417 -4.612 1.00 93.06 188 SER A N 1
ATOM 1476 C CA . SER A 1 188 ? -2.968 9.020 -5.871 1.00 93.06 188 SER A CA 1
ATOM 1477 C C . SER A 1 188 ? -3.024 10.174 -6.867 1.00 93.06 188 SER A C 1
ATOM 1479 O O . SER A 1 188 ? -2.593 10.015 -8.012 1.00 93.06 188 SER A O 1
ATOM 1481 N N . GLU A 1 189 ? -3.481 11.354 -6.440 1.00 91.62 189 GLU A N 1
ATOM 1482 C CA . GLU A 1 189 ? -3.661 12.487 -7.354 1.00 91.62 189 GLU A CA 1
ATOM 1483 C C . GLU A 1 189 ? -2.323 13.015 -7.883 1.00 91.62 189 GLU A C 1
ATOM 1485 O O . GLU A 1 189 ? -2.212 13.292 -9.078 1.00 91.62 189 GLU A O 1
ATOM 1490 N N . ASN A 1 190 ? -1.265 13.032 -7.062 1.00 93.12 190 ASN A N 1
ATOM 1491 C CA . ASN A 1 190 ? 0.075 13.393 -7.542 1.00 93.12 190 ASN A CA 1
ATOM 1492 C C . ASN A 1 190 ? 0.855 12.218 -8.155 1.00 93.12 190 ASN A C 1
ATOM 1494 O O . ASN A 1 190 ? 1.988 12.402 -8.600 1.00 93.12 190 ASN A O 1
ATOM 1498 N N . SER A 1 191 ? 0.279 11.009 -8.175 1.00 94.88 191 SER A N 1
ATOM 1499 C CA . SER A 1 191 ? 0.912 9.782 -8.682 1.00 94.88 191 SER A CA 1
ATOM 1500 C C . SER A 1 191 ? 2.296 9.507 -8.084 1.00 94.88 191 SER A C 1
ATOM 1502 O O . SER A 1 191 ? 3.234 9.117 -8.785 1.00 94.88 191 SER A O 1
ATOM 1504 N N . ASN A 1 192 ? 2.405 9.709 -6.772 1.00 94.75 192 ASN A N 1
ATOM 1505 C CA . ASN A 1 192 ? 3.646 9.633 -6.012 1.00 94.75 192 ASN A CA 1
ATOM 1506 C C . ASN A 1 192 ? 3.521 8.657 -4.840 1.00 94.75 192 ASN A C 1
ATOM 1508 O O . ASN A 1 192 ? 2.438 8.389 -4.328 1.00 94.75 192 ASN A O 1
ATOM 1512 N N . ILE A 1 193 ? 4.654 8.135 -4.379 1.00 96.06 193 ILE A N 1
ATOM 1513 C CA . ILE A 1 193 ? 4.723 7.269 -3.198 1.00 96.06 193 ILE A CA 1
ATOM 1514 C C . ILE A 1 193 ? 5.690 7.879 -2.207 1.00 96.06 193 ILE A C 1
ATOM 1516 O O . ILE A 1 193 ? 6.819 8.225 -2.560 1.00 96.06 193 ILE A O 1
ATOM 1520 N N . HIS A 1 194 ? 5.255 7.991 -0.960 1.00 95.06 194 HIS A N 1
ATOM 1521 C CA . HIS A 1 194 ? 6.009 8.610 0.115 1.00 95.06 194 HIS A CA 1
ATOM 1522 C C . HIS A 1 194 ? 6.290 7.615 1.237 1.00 95.06 194 HIS A C 1
ATOM 1524 O O . HIS A 1 194 ? 5.493 6.728 1.507 1.00 95.06 194 HIS A O 1
ATOM 1530 N N . LYS A 1 195 ? 7.417 7.798 1.922 1.00 95.00 195 LYS A N 1
ATOM 1531 C CA . LYS A 1 195 ? 7.765 7.118 3.172 1.00 95.00 195 LYS A CA 1
ATOM 1532 C C . LYS A 1 195 ? 7.786 8.114 4.318 1.00 95.00 195 LYS A C 1
ATOM 1534 O O . LYS A 1 195 ? 8.331 9.211 4.174 1.00 95.00 195 LYS A O 1
ATOM 1539 N N . ILE A 1 196 ? 7.232 7.728 5.457 1.00 94.06 196 ILE A N 1
ATOM 1540 C CA . ILE A 1 196 ? 7.189 8.526 6.681 1.00 94.06 196 ILE A CA 1
ATOM 1541 C C . ILE A 1 196 ? 7.760 7.679 7.812 1.00 94.06 196 ILE A C 1
ATOM 1543 O O . ILE A 1 196 ? 7.273 6.586 8.069 1.00 94.06 196 ILE A O 1
ATOM 1547 N N . SER A 1 197 ? 8.782 8.178 8.500 1.00 93.25 197 SER A N 1
ATOM 1548 C CA . SER A 1 197 ? 9.373 7.466 9.635 1.00 93.25 197 SER A CA 1
ATOM 1549 C C . SER A 1 197 ? 8.396 7.381 10.810 1.00 93.25 197 SER A C 1
ATOM 1551 O O . SER A 1 197 ? 7.729 8.366 11.137 1.00 93.25 197 SER A O 1
ATOM 1553 N N . MET A 1 198 ? 8.347 6.217 11.452 1.00 90.44 198 MET A N 1
ATOM 1554 C CA . MET A 1 198 ? 7.622 5.994 12.697 1.00 90.44 198 MET A CA 1
ATOM 1555 C C . MET A 1 198 ? 8.504 6.311 13.924 1.00 90.44 198 MET A C 1
ATOM 1557 O O . MET A 1 198 ? 9.728 6.187 13.845 1.00 90.44 198 MET A O 1
ATOM 1561 N N . PRO A 1 199 ? 7.918 6.732 15.066 1.00 90.06 199 PRO A N 1
ATOM 1562 C CA . PRO A 1 199 ? 6.491 6.978 15.288 1.00 90.06 199 PRO A CA 1
ATOM 1563 C C . PRO A 1 199 ? 5.982 8.186 14.491 1.00 90.06 199 PRO A C 1
ATOM 1565 O O . PRO A 1 199 ? 6.694 9.175 14.299 1.00 90.06 199 PRO A O 1
ATOM 1568 N N . LEU A 1 200 ? 4.737 8.097 14.017 1.00 88.06 200 LEU A N 1
ATOM 1569 C CA . LEU A 1 200 ? 4.132 9.160 13.221 1.00 88.06 200 LEU A CA 1
ATOM 1570 C C . LEU A 1 200 ? 4.030 10.447 14.041 1.00 88.06 200 LEU A C 1
ATOM 1572 O O . LEU A 1 200 ? 3.716 10.442 15.231 1.00 88.06 200 LEU A O 1
ATOM 1576 N N . SER A 1 201 ? 4.281 11.574 13.385 1.00 83.69 201 SER A N 1
ATOM 1577 C CA . SER A 1 201 ? 4.094 12.887 13.984 1.00 83.69 201 SER A CA 1
ATOM 1578 C C . SER A 1 201 ? 3.469 13.832 12.974 1.00 83.69 201 SER A C 1
ATOM 1580 O O . SER A 1 201 ? 3.758 13.764 11.779 1.00 83.69 201 SER A O 1
ATOM 1582 N N . ARG A 1 202 ? 2.686 14.797 13.469 1.00 80.38 202 ARG A N 1
ATOM 1583 C CA . ARG A 1 202 ? 2.085 15.855 12.637 1.00 80.38 202 ARG A CA 1
ATOM 1584 C C . ARG A 1 202 ? 3.106 16.694 11.860 1.00 80.38 202 ARG A C 1
ATOM 1586 O O . ARG A 1 202 ? 2.721 17.416 10.947 1.00 80.38 202 ARG A O 1
ATOM 1593 N N . TYR A 1 203 ? 4.383 16.612 12.231 1.00 71.94 203 TYR A N 1
ATOM 1594 C CA . TYR A 1 203 ? 5.501 17.309 11.594 1.00 71.94 203 TYR A CA 1
ATOM 1595 C C . TYR A 1 203 ? 6.478 16.352 10.896 1.00 71.94 203 TYR A C 1
ATOM 1597 O O . TYR A 1 203 ? 7.562 16.775 10.485 1.00 71.94 203 TYR A O 1
ATOM 1605 N N . GLY A 1 204 ? 6.121 15.070 10.781 1.00 79.56 204 GLY A N 1
ATOM 1606 C CA . GLY A 1 204 ? 6.903 14.079 10.059 1.00 79.56 204 GLY A CA 1
ATOM 1607 C C . GLY A 1 204 ? 7.094 14.538 8.620 1.00 79.56 204 GLY A C 1
ATOM 1608 O O . GLY A 1 204 ? 6.144 14.966 7.967 1.00 79.56 204 GLY A O 1
ATOM 1609 N N . LYS A 1 205 ? 8.336 14.499 8.135 1.00 86.12 205 LYS A N 1
ATOM 1610 C CA . LYS A 1 205 ? 8.657 14.900 6.765 1.00 86.12 205 LYS A CA 1
ATOM 1611 C C . LYS A 1 205 ? 8.571 13.674 5.855 1.00 86.12 205 LYS A C 1
ATOM 1613 O O . LYS A 1 205 ? 9.461 12.825 5.952 1.00 86.12 205 LYS A O 1
ATOM 1618 N N . PRO A 1 206 ? 7.549 13.567 4.989 1.00 92.00 206 PRO A N 1
ATOM 1619 C CA . PRO A 1 206 ? 7.479 12.491 4.016 1.00 92.00 206 PRO A CA 1
ATOM 1620 C C . PRO A 1 206 ? 8.648 12.596 3.037 1.00 92.00 206 PRO A C 1
ATOM 1622 O O . PRO A 1 206 ? 9.015 13.683 2.586 1.00 92.00 206 PRO A O 1
ATOM 1625 N N . LYS A 1 207 ? 9.242 11.453 2.709 1.00 93.19 207 LYS A N 1
ATOM 1626 C CA . LYS A 1 207 ? 10.291 11.324 1.698 1.00 93.19 207 LYS A CA 1
ATOM 1627 C C . LYS A 1 207 ? 9.694 10.683 0.456 1.00 93.19 207 LYS A C 1
ATOM 1629 O O . LYS A 1 207 ? 9.087 9.622 0.559 1.00 93.19 207 LYS A O 1
ATOM 1634 N N . LEU A 1 208 ? 9.888 11.303 -0.705 1.00 93.31 208 LEU A N 1
ATOM 1635 C CA . LEU A 1 208 ? 9.480 10.718 -1.981 1.00 93.31 208 LEU A CA 1
ATOM 1636 C C . LEU A 1 208 ? 10.290 9.441 -2.245 1.00 93.31 208 LEU A C 1
ATOM 1638 O O . LEU A 1 208 ? 11.519 9.492 -2.320 1.00 93.31 208 LEU A O 1
ATOM 1642 N N . VAL A 1 209 ? 9.585 8.324 -2.394 1.00 94.81 209 VAL A N 1
ATOM 1643 C CA . VAL A 1 209 ? 10.136 7.029 -2.804 1.00 94.81 209 VAL A CA 1
ATOM 1644 C C . VAL A 1 209 ? 10.204 6.970 -4.311 1.00 94.81 209 VAL A C 1
ATOM 1646 O O . VAL A 1 209 ? 11.280 6.776 -4.858 1.00 94.81 209 VAL A O 1
ATOM 1649 N N . SER A 1 210 ? 9.066 7.161 -4.978 1.00 94.56 210 SER A N 1
ATOM 1650 C CA . SER A 1 210 ? 8.959 7.049 -6.426 1.00 94.56 210 SER A CA 1
ATOM 1651 C C . SER A 1 210 ? 7.834 7.914 -6.983 1.00 94.56 210 SER A C 1
ATOM 1653 O O . SER A 1 210 ? 6.892 8.248 -6.264 1.00 94.56 210 SER A O 1
ATOM 1655 N N . GLY A 1 211 ? 7.965 8.265 -8.261 1.00 90.00 211 GLY A N 1
ATOM 1656 C CA . GLY A 1 211 ? 7.088 9.172 -8.986 1.00 90.00 211 GLY A CA 1
ATOM 1657 C C . GLY A 1 211 ? 7.810 10.462 -9.376 1.00 90.00 211 GLY A C 1
ATOM 1658 O O . GLY A 1 211 ? 9.036 10.579 -9.268 1.00 90.00 211 GLY A O 1
ATOM 1659 N N . SER A 1 212 ? 7.047 11.444 -9.846 1.00 80.81 212 SER A N 1
ATOM 1660 C CA . SER A 1 212 ? 7.575 12.722 -10.312 1.00 80.81 212 SER A CA 1
ATOM 1661 C C . SER A 1 212 ? 7.524 13.768 -9.200 1.00 80.81 212 SER A C 1
ATOM 1663 O O . SER A 1 212 ? 6.463 14.053 -8.652 1.00 80.81 212 SER A O 1
ATOM 1665 N N . GLN A 1 213 ? 8.655 14.431 -8.928 1.00 75.69 213 GLN A N 1
ATOM 1666 C CA . GLN A 1 213 ? 8.692 15.585 -8.012 1.00 75.69 213 GLN A CA 1
ATOM 1667 C C . GLN A 1 213 ? 7.754 16.726 -8.437 1.00 75.69 213 GLN A C 1
ATOM 1669 O O . GLN A 1 213 ? 7.350 17.522 -7.597 1.00 75.69 213 GLN A O 1
ATOM 1674 N N . GLU A 1 214 ? 7.411 16.796 -9.724 1.00 75.31 214 GLU A N 1
ATOM 1675 C CA . GLU A 1 214 ? 6.503 17.793 -10.297 1.00 75.31 214 GLU A CA 1
ATOM 1676 C C . GLU A 1 214 ? 5.054 17.276 -10.415 1.00 75.31 214 GLU A C 1
ATOM 1678 O O . GLU A 1 214 ? 4.184 18.009 -10.873 1.00 75.31 214 GLU A O 1
ATOM 1683 N N . GLY A 1 215 ? 4.779 16.026 -10.012 1.00 69.56 215 GLY A N 1
ATOM 1684 C CA . GLY A 1 215 ? 3.437 15.426 -10.043 1.00 69.56 215 GLY A CA 1
ATOM 1685 C C . GLY A 1 215 ? 2.955 15.005 -11.435 1.00 69.56 215 GLY A C 1
ATOM 1686 O O . GLY A 1 215 ? 1.761 14.822 -11.653 1.00 69.56 215 GLY A O 1
ATOM 1687 N N . TYR A 1 216 ? 3.854 14.864 -12.417 1.00 79.81 216 TYR A N 1
ATOM 1688 C CA . TYR A 1 216 ? 3.441 14.439 -13.753 1.00 79.81 216 TYR A CA 1
ATOM 1689 C C . TYR A 1 216 ? 3.026 12.973 -13.793 1.00 79.81 216 TYR A C 1
ATOM 1691 O O . TYR A 1 216 ? 3.841 12.074 -13.574 1.00 79.81 216 TYR A O 1
ATOM 1699 N N . THR A 1 217 ? 1.794 12.750 -14.236 1.00 90.69 217 THR A N 1
ATOM 1700 C CA . THR A 1 217 ? 1.281 11.422 -14.556 1.00 90.69 217 THR A CA 1
ATOM 1701 C C . THR A 1 217 ? 1.915 10.861 -15.831 1.00 90.69 217 THR A C 1
ATOM 1703 O O . THR A 1 217 ? 2.268 11.606 -16.751 1.00 90.69 217 THR A O 1
ATOM 1706 N N . GLY A 1 218 ? 2.008 9.541 -15.939 1.00 92.31 218 GLY A N 1
ATOM 1707 C CA . GLY A 1 218 ? 2.432 8.856 -17.159 1.00 92.31 218 GLY A CA 1
ATOM 1708 C C . GLY A 1 218 ? 2.691 7.376 -16.920 1.00 92.31 218 GLY A C 1
ATOM 1709 O O . GLY A 1 218 ? 2.402 6.868 -15.846 1.00 92.31 218 GLY A O 1
ATOM 1710 N N . HIS A 1 219 ? 3.259 6.697 -17.911 1.00 93.31 219 HIS A N 1
ATOM 1711 C CA . HIS A 1 219 ? 3.673 5.299 -17.808 1.00 93.31 219 HIS A CA 1
ATOM 1712 C C . HIS A 1 219 ? 5.148 5.197 -18.202 1.00 93.31 219 HIS A C 1
ATOM 1714 O O . HIS A 1 219 ? 5.479 5.087 -19.382 1.00 93.31 219 HIS A O 1
ATOM 1720 N N . VAL A 1 220 ? 6.044 5.341 -17.221 1.00 94.44 220 VAL A N 1
ATOM 1721 C CA . VAL A 1 220 ? 7.500 5.331 -17.447 1.00 94.44 220 VAL A CA 1
ATOM 1722 C C . VAL A 1 220 ? 8.158 4.438 -16.407 1.00 94.44 220 VAL A C 1
ATOM 1724 O O . VAL A 1 220 ? 7.992 4.679 -15.213 1.00 94.44 220 VAL A O 1
ATOM 1727 N N . ASP A 1 221 ? 8.874 3.412 -16.860 1.00 95.12 221 ASP A N 1
ATOM 1728 C CA . ASP A 1 221 ? 9.755 2.564 -16.045 1.00 95.12 221 ASP A CA 1
ATOM 1729 C C . ASP A 1 221 ? 11.151 3.183 -15.905 1.00 95.12 221 ASP A C 1
ATOM 1731 O O . ASP A 1 221 ? 11.530 4.066 -16.675 1.00 95.12 221 ASP A O 1
ATOM 1735 N N . GLY A 1 222 ? 11.931 2.704 -14.934 1.00 94.50 222 GLY A N 1
ATOM 1736 C CA . GLY A 1 222 ? 13.318 3.124 -14.739 1.00 94.50 222 GLY A CA 1
ATOM 1737 C C . GLY A 1 222 ? 13.627 3.518 -13.302 1.00 94.50 222 GLY A C 1
ATOM 1738 O O . GLY A 1 222 ? 13.103 2.940 -12.352 1.00 94.50 222 GLY A O 1
ATOM 1739 N N . LYS A 1 223 ? 14.518 4.496 -13.116 1.00 94.31 223 LYS A N 1
ATOM 1740 C CA . LYS A 1 223 ? 14.920 4.934 -11.773 1.00 94.31 223 LYS A CA 1
ATOM 1741 C C . LYS A 1 223 ? 13.729 5.487 -11.000 1.00 94.31 223 LYS A C 1
ATOM 1743 O O . LYS A 1 223 ? 12.858 6.139 -11.566 1.00 94.31 223 LYS A O 1
ATOM 1748 N N . LEU A 1 224 ? 13.772 5.338 -9.679 1.00 93.81 224 LEU A N 1
ATOM 1749 C CA . LEU A 1 224 ? 12.688 5.715 -8.771 1.00 93.81 224 LEU A CA 1
ATOM 1750 C C . LEU A 1 224 ? 12.087 7.115 -9.017 1.00 93.81 224 LEU A C 1
ATOM 1752 O O . LEU A 1 224 ? 10.867 7.251 -9.020 1.00 93.81 224 LEU A O 1
ATOM 1756 N N . LYS A 1 225 ? 12.929 8.132 -9.259 1.00 90.62 225 LYS A N 1
ATOM 1757 C CA . LYS A 1 225 ? 12.519 9.538 -9.478 1.00 90.62 225 LYS A CA 1
ATOM 1758 C C . LYS A 1 225 ? 12.189 9.898 -10.932 1.00 90.62 225 LYS A C 1
ATOM 1760 O O . LYS A 1 225 ? 11.724 11.001 -11.200 1.00 90.62 225 LYS A O 1
ATOM 1765 N N . GLU A 1 226 ? 12.528 9.021 -11.869 1.00 90.44 226 GLU A N 1
ATOM 1766 C CA . GLU A 1 226 ? 12.262 9.199 -13.303 1.00 90.44 226 GLU A CA 1
ATOM 1767 C C . GLU A 1 226 ? 10.990 8.443 -13.716 1.00 90.44 226 GLU A C 1
ATOM 1769 O O . GLU A 1 226 ? 10.339 8.804 -14.699 1.00 90.44 226 GLU A O 1
ATOM 1774 N N . ALA A 1 227 ? 10.628 7.416 -12.943 1.00 93.81 227 ALA A N 1
ATOM 1775 C CA . ALA A 1 227 ? 9.429 6.634 -13.142 1.00 93.81 227 ALA A CA 1
ATOM 1776 C C . ALA A 1 227 ? 8.163 7.481 -12.979 1.00 93.81 227 ALA A C 1
ATOM 1778 O O . ALA A 1 227 ? 8.077 8.373 -12.132 1.00 93.81 227 ALA A O 1
ATOM 1779 N N . LYS A 1 228 ? 7.161 7.166 -13.798 1.00 95.00 228 LYS A N 1
ATOM 1780 C CA . LYS A 1 228 ? 5.847 7.809 -13.777 1.00 95.00 228 LYS A CA 1
ATOM 1781 C C . LYS A 1 228 ? 4.755 6.757 -13.707 1.00 95.00 228 LYS A C 1
ATOM 1783 O O . LYS A 1 228 ? 4.875 5.700 -14.334 1.00 95.00 228 LYS A O 1
ATOM 1788 N N . MET A 1 229 ? 3.719 7.104 -12.956 1.00 94.81 229 MET A N 1
ATOM 1789 C CA . MET A 1 229 ? 2.477 6.355 -12.764 1.00 94.81 229 MET A CA 1
ATOM 1790 C C . MET A 1 229 ? 1.298 7.297 -13.036 1.00 94.81 229 MET A C 1
ATOM 1792 O O . MET A 1 229 ? 1.498 8.494 -13.257 1.00 94.81 229 MET A O 1
ATOM 1796 N N . ASN A 1 230 ? 0.074 6.785 -13.049 1.00 94.81 230 ASN A N 1
ATOM 1797 C CA . ASN A 1 230 ? -1.125 7.560 -13.331 1.00 94.81 230 ASN A CA 1
ATOM 1798 C C . ASN A 1 230 ? -2.285 7.130 -12.423 1.00 94.81 230 ASN A C 1
ATOM 1800 O O . ASN A 1 230 ? -2.929 6.106 -12.648 1.00 94.81 230 ASN A O 1
ATOM 1804 N N . ARG A 1 231 ? -2.565 7.963 -11.415 1.00 94.31 231 ARG A N 1
ATOM 1805 C CA . ARG A 1 231 ? -3.586 7.743 -10.378 1.00 94.31 231 ARG A CA 1
ATOM 1806 C C . ARG A 1 231 ? -3.530 6.345 -9.758 1.00 94.31 231 ARG A C 1
ATOM 1808 O O . ARG A 1 231 ? -4.514 5.611 -9.813 1.00 94.31 231 ARG A O 1
ATOM 1815 N N . PRO A 1 232 ? -2.392 5.948 -9.170 1.00 95.56 232 PRO A N 1
ATOM 1816 C CA . PRO A 1 232 ? -2.299 4.656 -8.517 1.00 95.56 232 PRO A CA 1
ATOM 1817 C C . PRO A 1 232 ? -3.231 4.585 -7.298 1.00 95.56 232 PRO A C 1
ATOM 1819 O O . PRO A 1 232 ? -3.427 5.589 -6.612 1.00 95.56 232 PRO A O 1
ATOM 1822 N N . ARG A 1 233 ? -3.802 3.410 -7.014 1.00 94.12 233 ARG A N 1
ATOM 1823 C CA . ARG A 1 233 ? -4.792 3.231 -5.928 1.00 94.12 233 ARG A CA 1
ATOM 1824 C C . ARG A 1 233 ? -4.480 2.096 -4.959 1.00 94.12 233 ARG A C 1
ATOM 1826 O O . ARG A 1 233 ? -4.701 2.252 -3.766 1.00 94.12 233 ARG A O 1
ATOM 1833 N N . GLY A 1 234 ? -3.961 0.980 -5.453 1.00 94.88 234 GLY A N 1
ATOM 1834 C CA . GLY A 1 234 ? -3.584 -0.154 -4.608 1.00 94.88 234 GLY A CA 1
ATOM 1835 C C . GLY A 1 234 ? -2.110 -0.142 -4.241 1.00 94.88 234 GLY A C 1
ATOM 1836 O O . GLY A 1 234 ? -1.273 0.237 -5.065 1.00 94.88 234 GLY A O 1
ATOM 1837 N N . LEU A 1 235 ? -1.810 -0.571 -3.017 1.00 97.12 235 LEU A N 1
ATOM 1838 C CA . LEU A 1 235 ? -0.470 -0.610 -2.441 1.00 97.12 235 LEU A CA 1
ATOM 1839 C C . LEU A 1 235 ? -0.290 -1.922 -1.668 1.00 97.12 235 LEU A C 1
ATOM 1841 O O . LEU A 1 235 ? -1.109 -2.242 -0.817 1.00 97.12 235 LEU A O 1
ATOM 1845 N N . ALA A 1 236 ? 0.781 -2.658 -1.948 1.00 97.12 236 ALA A N 1
ATOM 1846 C CA . ALA A 1 236 ? 1.168 -3.848 -1.194 1.00 97.12 236 ALA A CA 1
ATOM 1847 C C . ALA A 1 236 ? 2.695 -3.910 -1.064 1.00 97.12 236 ALA A C 1
ATOM 1849 O O . ALA A 1 236 ? 3.405 -3.395 -1.929 1.00 97.12 236 ALA A O 1
ATOM 1850 N N . ILE A 1 237 ? 3.209 -4.530 -0.004 1.00 96.31 237 ILE A N 1
ATOM 1851 C CA . ILE A 1 237 ? 4.651 -4.681 0.231 1.00 96.31 237 ILE A CA 1
ATOM 1852 C C . ILE A 1 237 ? 4.952 -6.164 0.448 1.00 96.31 237 ILE A C 1
ATOM 1854 O O . ILE A 1 237 ? 4.227 -6.811 1.200 1.00 96.31 237 ILE A O 1
ATOM 1858 N N . ASP A 1 238 ? 5.979 -6.697 -0.220 1.00 94.69 238 ASP A N 1
ATOM 1859 C CA . ASP A 1 238 ? 6.441 -8.072 0.025 1.00 94.69 238 ASP A CA 1
ATOM 1860 C C . ASP A 1 238 ? 7.423 -8.183 1.202 1.00 94.69 238 ASP A C 1
ATOM 1862 O O . ASP A 1 238 ? 7.868 -7.188 1.778 1.00 94.69 238 ASP A O 1
ATOM 1866 N N . ASP A 1 239 ? 7.787 -9.419 1.548 1.00 91.06 239 ASP A N 1
ATOM 1867 C CA . ASP A 1 239 ? 8.679 -9.733 2.672 1.00 91.06 239 ASP A CA 1
ATOM 1868 C C . ASP A 1 239 ? 10.124 -9.243 2.462 1.00 91.06 239 ASP A C 1
ATOM 1870 O O . ASP A 1 239 ? 10.888 -9.121 3.424 1.00 91.06 239 ASP A O 1
ATOM 1874 N N . SER A 1 240 ? 10.491 -8.926 1.215 1.00 91.06 240 SER A N 1
ATOM 1875 C CA . SER A 1 240 ? 11.777 -8.317 0.848 1.00 91.06 240 SER A CA 1
ATOM 1876 C C . SER A 1 240 ? 11.738 -6.785 0.854 1.00 91.06 240 SER A C 1
ATOM 1878 O O . SER A 1 240 ? 12.773 -6.139 0.693 1.00 91.06 240 SER A O 1
ATOM 1880 N N . GLY A 1 241 ? 10.562 -6.184 1.052 1.00 92.25 241 GLY A N 1
ATOM 1881 C CA . GLY A 1 241 ? 10.364 -4.739 1.066 1.00 92.25 241 GLY A CA 1
ATOM 1882 C C . GLY A 1 241 ? 10.157 -4.103 -0.311 1.00 92.25 241 GLY A C 1
ATOM 1883 O O . GLY A 1 241 ? 10.176 -2.871 -0.406 1.00 92.25 241 GLY A O 1
ATOM 1884 N N . ASN A 1 242 ? 9.935 -4.887 -1.373 1.00 95.56 242 ASN A N 1
ATOM 1885 C CA . ASN A 1 242 ? 9.494 -4.329 -2.648 1.00 95.56 242 ASN A CA 1
ATOM 1886 C C . ASN A 1 242 ? 8.040 -3.870 -2.540 1.00 95.56 242 ASN A C 1
ATOM 1888 O O . ASN A 1 242 ? 7.206 -4.508 -1.900 1.00 95.56 242 ASN A O 1
ATOM 1892 N N . ILE A 1 243 ? 7.724 -2.774 -3.223 1.00 97.25 243 ILE A N 1
ATOM 1893 C CA . ILE A 1 243 ? 6.393 -2.168 -3.202 1.00 97.25 243 ILE A CA 1
ATOM 1894 C C . ILE A 1 243 ? 5.697 -2.470 -4.524 1.00 97.25 243 ILE A C 1
ATOM 1896 O O . ILE A 1 243 ? 6.211 -2.144 -5.596 1.00 97.25 243 ILE A O 1
ATOM 1900 N N . TYR A 1 244 ? 4.503 -3.039 -4.451 1.00 97.75 244 TYR A N 1
ATOM 1901 C CA . TYR A 1 244 ? 3.630 -3.274 -5.591 1.00 97.75 244 TYR A CA 1
ATOM 1902 C C . TYR A 1 244 ? 2.512 -2.251 -5.610 1.00 97.75 244 TYR A C 1
ATOM 1904 O O . TYR A 1 244 ? 1.902 -1.946 -4.586 1.00 97.75 244 TYR A O 1
ATOM 1912 N N . VAL A 1 245 ? 2.256 -1.710 -6.795 1.00 97.69 245 VAL A N 1
ATOM 1913 C CA . VAL A 1 245 ? 1.352 -0.581 -6.978 1.00 97.69 245 VAL A CA 1
ATOM 1914 C C . VAL A 1 245 ? 0.384 -0.893 -8.104 1.00 97.69 245 VAL A C 1
ATOM 1916 O O . VAL A 1 245 ? 0.801 -1.241 -9.213 1.00 97.69 245 VAL A O 1
ATOM 1919 N N . ALA A 1 246 ? -0.909 -0.744 -7.830 1.00 96.88 246 ALA A N 1
ATOM 1920 C CA . ALA A 1 246 ? -1.937 -0.765 -8.861 1.00 96.88 246 ALA A CA 1
ATOM 1921 C C . ALA A 1 246 ? -1.993 0.615 -9.512 1.00 96.88 246 ALA A C 1
ATOM 1923 O O . ALA A 1 246 ? -2.531 1.560 -8.937 1.00 96.88 246 ALA A O 1
ATOM 1924 N N . ASP A 1 247 ? -1.408 0.721 -10.701 1.00 96.00 247 ASP A N 1
ATOM 1925 C CA . ASP A 1 247 ? -1.358 1.934 -11.512 1.00 96.00 247 ASP A CA 1
ATOM 1926 C C . ASP A 1 247 ? -2.589 1.964 -12.422 1.00 96.00 247 ASP A C 1
ATOM 1928 O O . ASP A 1 247 ? -2.567 1.495 -13.566 1.00 96.00 247 ASP A O 1
ATOM 1932 N N . THR A 1 248 ? -3.713 2.397 -11.847 1.00 94.88 248 THR A N 1
ATOM 1933 C CA . THR A 1 248 ? -5.029 1.990 -12.341 1.00 94.88 248 THR A CA 1
ATOM 1934 C C . THR A 1 248 ? -5.408 2.621 -13.671 1.00 94.88 248 THR A C 1
ATOM 1936 O O . THR A 1 248 ? -5.909 1.915 -14.540 1.00 94.88 248 THR A O 1
ATOM 1939 N N . ASN A 1 249 ? -5.084 3.897 -13.911 1.00 94.44 249 ASN A N 1
ATOM 1940 C CA . ASN A 1 249 ? -5.365 4.516 -15.214 1.00 94.44 249 ASN A CA 1
ATOM 1941 C C . ASN A 1 249 ? -4.448 4.000 -16.325 1.00 94.44 249 ASN A C 1
ATOM 1943 O O . ASN A 1 249 ? -4.784 4.113 -17.503 1.00 94.44 249 ASN A O 1
ATOM 1947 N N . ASN A 1 250 ? -3.289 3.449 -15.965 1.00 94.56 250 ASN A N 1
ATOM 1948 C CA . ASN A 1 250 ? -2.440 2.744 -16.916 1.00 94.56 250 ASN A CA 1
ATOM 1949 C C . ASN A 1 250 ? -2.829 1.259 -17.042 1.00 94.56 250 ASN A C 1
ATOM 1951 O O . ASN A 1 250 ? -2.325 0.591 -17.940 1.00 94.56 250 ASN A O 1
ATOM 1955 N N . MET A 1 251 ? -3.735 0.749 -16.194 1.00 94.88 251 MET A N 1
ATOM 1956 C CA . MET A 1 251 ? -4.209 -0.644 -16.164 1.00 94.88 251 MET A CA 1
ATOM 1957 C C . MET A 1 251 ? -3.065 -1.664 -16.033 1.00 94.88 251 MET A C 1
ATOM 1959 O O . MET A 1 251 ? -3.064 -2.720 -16.677 1.00 94.88 251 MET A O 1
ATOM 1963 N N . VAL A 1 252 ? -2.063 -1.338 -15.214 1.00 96.31 252 VAL A N 1
ATOM 1964 C CA . VAL A 1 252 ? -0.875 -2.175 -14.991 1.00 96.31 252 VAL A CA 1
ATOM 1965 C C . VAL A 1 252 ? -0.544 -2.306 -13.509 1.00 96.31 252 VAL A C 1
ATOM 1967 O O . VAL A 1 252 ? -0.907 -1.462 -12.691 1.00 96.31 252 VAL A O 1
ATOM 1970 N N . ILE A 1 253 ? 0.210 -3.351 -13.170 1.00 97.19 253 ILE A N 1
ATOM 1971 C CA . ILE A 1 253 ? 0.811 -3.498 -11.841 1.00 97.19 253 ILE A CA 1
ATOM 1972 C C . ILE A 1 253 ? 2.298 -3.185 -11.942 1.00 97.19 253 ILE A C 1
ATOM 1974 O O . ILE A 1 253 ? 3.023 -3.748 -12.772 1.00 97.19 253 ILE A O 1
ATOM 1978 N N . ARG A 1 254 ? 2.741 -2.273 -11.083 1.00 96.94 254 ARG A N 1
ATOM 1979 C CA . ARG A 1 254 ? 4.114 -1.779 -10.999 1.00 96.94 254 ARG A CA 1
ATOM 1980 C C . ARG A 1 254 ? 4.794 -2.419 -9.796 1.00 96.94 254 ARG A C 1
ATOM 1982 O O . ARG A 1 254 ? 4.163 -2.562 -8.755 1.00 96.94 254 ARG A O 1
ATOM 1989 N N . LYS A 1 255 ? 6.074 -2.750 -9.923 1.00 97.38 255 LYS A N 1
ATOM 1990 C CA . LYS A 1 255 ? 6.955 -3.162 -8.827 1.00 97.38 255 LYS A CA 1
ATOM 1991 C C . LYS A 1 255 ? 8.040 -2.112 -8.643 1.00 97.38 255 LYS A C 1
ATOM 1993 O O . LYS A 1 255 ? 8.697 -1.728 -9.611 1.00 97.38 255 LYS A O 1
ATOM 1998 N N . ILE A 1 256 ? 8.238 -1.682 -7.407 1.00 97.25 256 ILE A N 1
ATOM 1999 C CA . ILE A 1 256 ? 9.257 -0.730 -6.979 1.00 97.25 256 ILE A CA 1
ATOM 2000 C C . ILE A 1 256 ? 10.224 -1.479 -6.072 1.00 97.25 256 ILE A C 1
ATOM 2002 O O . ILE A 1 256 ? 9.830 -2.023 -5.045 1.00 97.25 256 ILE A O 1
ATOM 2006 N N . SER A 1 257 ? 11.487 -1.486 -6.470 1.00 95.31 257 SER A N 1
ATOM 2007 C CA . SER A 1 257 ? 12.591 -2.149 -5.775 1.00 95.31 257 SER A CA 1
ATOM 2008 C C . SER A 1 257 ? 13.815 -1.234 -5.770 1.00 95.31 257 SER A C 1
ATOM 2010 O O . SER A 1 257 ? 13.805 -0.174 -6.406 1.00 95.31 257 SER A O 1
ATOM 2012 N N . ASP A 1 258 ? 14.906 -1.664 -5.143 1.00 91.81 258 ASP A N 1
ATOM 2013 C CA . ASP A 1 258 ? 16.186 -0.946 -5.202 1.00 91.81 258 ASP A CA 1
ATOM 2014 C C . ASP A 1 258 ? 16.748 -0.831 -6.630 1.00 91.81 258 ASP A C 1
ATOM 2016 O O . ASP A 1 258 ? 17.472 0.115 -6.947 1.00 91.81 258 ASP A O 1
ATOM 2020 N N . ALA A 1 259 ? 16.367 -1.746 -7.529 1.00 93.06 259 ALA A N 1
ATOM 2021 C CA . ALA A 1 259 ? 16.723 -1.678 -8.946 1.00 93.06 259 ALA A CA 1
ATOM 2022 C C . ALA A 1 259 ? 15.938 -0.594 -9.717 1.00 93.06 259 ALA A C 1
ATOM 2024 O O . ALA A 1 259 ? 16.317 -0.231 -10.833 1.00 93.06 259 ALA A O 1
ATOM 2025 N N . GLY A 1 260 ? 14.859 -0.063 -9.134 1.00 95.19 260 GLY A N 1
ATOM 2026 C CA . GLY A 1 260 ? 13.963 0.913 -9.745 1.00 95.19 260 GLY A CA 1
ATOM 2027 C C . GLY A 1 260 ? 12.525 0.411 -9.876 1.00 95.19 260 GLY A C 1
ATOM 2028 O O . GLY A 1 260 ? 12.101 -0.530 -9.202 1.00 95.19 260 GLY A O 1
ATOM 2029 N N . VAL A 1 261 ? 11.769 1.079 -10.749 1.00 97.12 261 VAL A N 1
ATOM 2030 C CA . VAL A 1 261 ? 10.368 0.780 -11.054 1.00 97.12 261 VAL A CA 1
ATOM 2031 C C . VAL A 1 261 ? 10.267 -0.003 -12.354 1.00 97.12 261 VAL A C 1
ATOM 2033 O O . VAL A 1 261 ? 10.823 0.403 -13.377 1.00 97.12 261 VAL A O 1
ATOM 2036 N N . SER A 1 262 ? 9.514 -1.096 -12.312 1.00 96.44 262 SER A N 1
ATOM 2037 C CA . SER A 1 262 ? 9.239 -1.967 -13.454 1.00 96.44 262 SER A CA 1
ATOM 2038 C C . SER A 1 262 ? 7.763 -2.350 -13.513 1.00 96.44 262 SER A C 1
ATOM 2040 O O . SER A 1 262 ? 7.062 -2.341 -12.501 1.00 96.44 262 SER A O 1
ATOM 2042 N N . THR A 1 263 ? 7.281 -2.707 -14.699 1.00 96.00 263 THR A N 1
ATOM 2043 C CA . THR A 1 263 ? 5.923 -3.230 -14.888 1.00 96.00 263 THR A CA 1
ATOM 2044 C C . THR A 1 263 ? 5.937 -4.758 -14.841 1.00 96.00 263 THR A C 1
ATOM 2046 O O . THR A 1 263 ? 6.582 -5.385 -15.677 1.00 96.00 263 THR A O 1
ATOM 2049 N N . ILE A 1 264 ? 5.219 -5.367 -13.889 1.00 94.38 264 ILE A N 1
ATOM 2050 C CA . ILE A 1 264 ? 5.203 -6.835 -13.706 1.00 94.38 264 ILE A CA 1
ATOM 2051 C C . ILE A 1 264 ? 3.989 -7.516 -14.336 1.00 94.38 264 ILE A C 1
ATOM 2053 O O . ILE A 1 264 ? 4.032 -8.703 -14.648 1.00 94.38 264 ILE A O 1
ATOM 2057 N N . ALA A 1 265 ? 2.905 -6.772 -14.552 1.00 91.88 265 ALA A N 1
ATOM 2058 C CA . ALA A 1 265 ? 1.720 -7.280 -15.223 1.00 91.88 265 ALA A CA 1
ATOM 2059 C C . ALA A 1 265 ? 1.078 -6.174 -16.062 1.00 91.88 265 ALA A C 1
ATOM 2061 O O . ALA A 1 265 ? 0.869 -5.057 -15.589 1.00 91.88 265 ALA A O 1
ATOM 2062 N N . THR A 1 266 ? 0.765 -6.499 -17.315 1.00 82.25 266 THR A N 1
ATOM 2063 C CA . THR A 1 266 ? 0.173 -5.585 -18.299 1.00 82.25 266 THR A CA 1
ATOM 2064 C C . THR A 1 266 ? -0.783 -6.337 -19.231 1.00 82.25 266 THR A C 1
ATOM 2066 O O . THR A 1 266 ? -0.744 -7.568 -19.307 1.00 82.25 266 THR A O 1
ATOM 2069 N N . GLY A 1 267 ? -1.631 -5.602 -19.957 1.00 60.41 267 GLY A N 1
ATOM 2070 C CA . GLY A 1 267 ? -2.287 -6.099 -21.172 1.00 60.41 267 GLY A CA 1
ATOM 2071 C C . GLY A 1 267 ? -3.790 -6.350 -21.074 1.00 60.41 267 GLY A C 1
ATOM 2072 O O . GLY A 1 267 ? -4.222 -7.481 -21.265 1.00 60.41 267 GLY A O 1
ATOM 2073 N N . GLY A 1 268 ? -4.597 -5.317 -20.798 1.00 63.94 268 GLY A N 1
ATOM 2074 C CA . GLY A 1 268 ? -6.071 -5.384 -20.884 1.00 63.94 268 GLY A CA 1
ATOM 2075 C C . GLY A 1 268 ? -6.732 -6.417 -19.962 1.00 63.94 268 GLY A C 1
ATOM 2076 O O . GLY A 1 268 ? -7.912 -6.721 -20.108 1.00 63.94 268 GLY A O 1
ATOM 2077 N N . ARG A 1 269 ? -5.960 -6.991 -19.031 1.00 79.38 269 ARG A N 1
ATOM 2078 C CA . ARG A 1 269 ? -6.426 -7.965 -18.039 1.00 79.38 269 ARG A CA 1
ATOM 2079 C C . ARG A 1 269 ? -7.071 -7.280 -16.840 1.00 79.38 269 ARG A C 1
ATOM 2081 O O . ARG A 1 269 ? -7.867 -7.926 -16.168 1.00 79.38 269 ARG A O 1
ATOM 2088 N N . PHE A 1 270 ? -6.721 -6.024 -16.579 1.00 92.25 270 PHE A N 1
ATOM 2089 C CA . PHE A 1 270 ? -7.208 -5.247 -15.444 1.00 92.25 270 PHE A CA 1
ATOM 2090 C C . PHE A 1 270 ? -8.121 -4.122 -15.924 1.00 92.25 270 PHE A C 1
ATOM 2092 O O . PHE A 1 270 ? -7.905 -3.578 -17.008 1.00 92.25 270 PHE A O 1
ATOM 2099 N N . SER A 1 271 ? -9.144 -3.808 -15.133 1.00 93.81 271 SER A N 1
ATOM 2100 C CA . SER A 1 271 ? -9.927 -2.583 -15.307 1.00 93.81 271 SER A CA 1
ATOM 2101 C C . SER A 1 271 ? -9.157 -1.360 -14.787 1.00 93.81 271 SER A C 1
ATOM 2103 O O . SER A 1 271 ? -8.006 -1.470 -14.371 1.00 93.81 271 SER A O 1
ATOM 2105 N N . ASP A 1 272 ? -9.779 -0.186 -14.810 1.00 93.56 272 ASP A N 1
ATOM 2106 C CA . ASP A 1 272 ? -9.296 1.032 -14.151 1.00 93.56 272 ASP A CA 1
ATOM 2107 C C . ASP A 1 272 ? -9.679 1.105 -12.658 1.00 93.56 272 ASP A C 1
ATOM 2109 O O . ASP A 1 272 ? -9.340 2.072 -11.974 1.00 93.56 272 ASP A O 1
ATOM 2113 N N . ASP A 1 273 ? -10.345 0.073 -12.129 1.00 94.50 273 ASP A N 1
ATOM 2114 C CA . ASP A 1 273 ? -10.723 -0.041 -10.724 1.00 94.50 273 ASP A CA 1
ATOM 2115 C C . ASP A 1 273 ? -10.275 -1.388 -10.146 1.00 94.50 273 ASP A C 1
ATOM 2117 O O . ASP A 1 273 ? -11.023 -2.371 -10.105 1.00 94.50 273 ASP A O 1
ATOM 2121 N N . PHE A 1 274 ? -9.027 -1.433 -9.683 1.00 95.19 274 PHE A N 1
ATOM 2122 C CA . PHE A 1 274 ? -8.469 -2.599 -9.009 1.00 95.19 274 PHE A CA 1
ATOM 2123 C C . PHE A 1 274 ? -7.556 -2.223 -7.844 1.00 95.19 274 PHE A C 1
ATOM 2125 O O . PHE A 1 274 ? -7.110 -1.083 -7.713 1.00 95.19 274 PHE A O 1
ATOM 2132 N N . ASP A 1 275 ? -7.325 -3.194 -6.970 1.00 96.06 275 ASP A N 1
ATOM 2133 C CA . ASP A 1 275 ? -6.508 -3.075 -5.764 1.00 96.06 275 ASP A CA 1
ATOM 2134 C C . ASP A 1 275 ? -5.667 -4.342 -5.556 1.00 96.06 275 ASP A C 1
ATOM 2136 O O . ASP A 1 275 ? -5.901 -5.352 -6.227 1.00 96.06 275 ASP A O 1
ATOM 2140 N N . LEU A 1 276 ? -4.676 -4.285 -4.669 1.00 96.31 276 LEU A N 1
ATOM 2141 C CA . LEU A 1 276 ? -3.677 -5.331 -4.463 1.00 96.31 276 LEU A CA 1
ATOM 2142 C C . LEU A 1 276 ? -3.602 -5.736 -2.995 1.00 96.31 276 LEU A C 1
ATOM 2144 O O . LEU A 1 276 ? -3.619 -4.892 -2.110 1.00 96.31 276 LEU A O 1
ATOM 2148 N N . ILE A 1 277 ? -3.434 -7.032 -2.753 1.00 96.69 277 ILE A N 1
ATOM 2149 C CA . ILE A 1 277 ? -3.104 -7.589 -1.441 1.00 96.69 277 ILE A CA 1
ATOM 2150 C C . ILE A 1 277 ? -1.936 -8.553 -1.618 1.00 96.69 277 ILE A C 1
ATOM 2152 O O . ILE A 1 277 ? -1.985 -9.438 -2.472 1.00 96.69 277 ILE A O 1
ATOM 2156 N N . TYR A 1 278 ? -0.894 -8.402 -0.804 1.00 96.38 278 TYR A N 1
ATOM 2157 C CA . TYR A 1 278 ? 0.188 -9.378 -0.726 1.00 96.38 278 TYR A CA 1
ATOM 2158 C C . TYR A 1 278 ? -0.167 -10.505 0.245 1.00 96.38 278 TYR A C 1
ATOM 2160 O O . TYR A 1 278 ? -0.666 -10.264 1.344 1.00 96.38 278 TYR A O 1
ATOM 2168 N N . VAL A 1 279 ? 0.095 -11.744 -0.168 1.00 96.19 279 VAL A N 1
ATOM 2169 C CA . VAL A 1 279 ? -0.088 -12.942 0.651 1.00 96.19 279 VAL A CA 1
ATOM 2170 C C . VAL A 1 279 ? 1.264 -13.633 0.800 1.00 96.19 279 VAL A C 1
ATOM 2172 O O . VAL A 1 279 ? 1.710 -14.352 -0.095 1.00 96.19 279 VAL A O 1
ATOM 2175 N N . SER A 1 280 ? 1.902 -13.415 1.952 1.00 92.88 280 SER A N 1
ATOM 2176 C CA . SER A 1 280 ? 3.228 -13.964 2.276 1.00 92.88 280 SER A CA 1
ATOM 2177 C C . SER A 1 280 ? 3.258 -15.496 2.239 1.00 92.88 280 SER A C 1
ATOM 2179 O O . SER A 1 280 ? 4.150 -16.090 1.638 1.00 92.88 280 SER A O 1
ATOM 2181 N N . SER A 1 281 ? 2.227 -16.162 2.774 1.00 92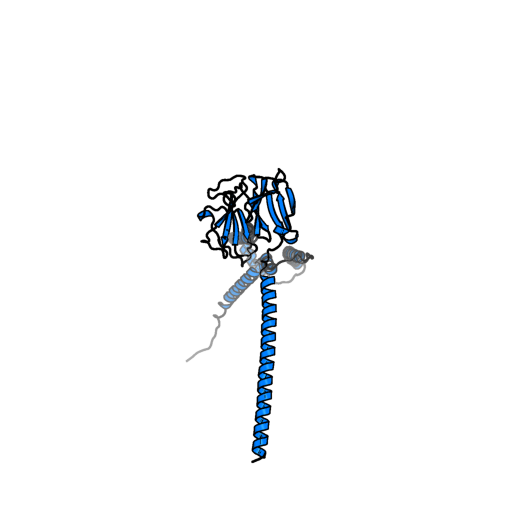.19 281 SER A N 1
ATOM 2182 C CA . SER A 1 281 ? 2.182 -17.630 2.867 1.00 92.19 281 SER A CA 1
ATOM 2183 C C . SER A 1 281 ? 2.216 -18.356 1.519 1.00 92.19 281 SER A C 1
ATOM 2185 O O . SER A 1 281 ? 2.648 -19.507 1.464 1.00 92.19 281 SER A O 1
ATOM 2187 N N . THR A 1 282 ? 1.755 -17.710 0.447 1.00 93.44 282 THR A N 1
ATOM 2188 C CA . THR A 1 282 ? 1.731 -18.259 -0.916 1.00 93.44 282 THR A CA 1
ATOM 2189 C C . THR A 1 282 ? 2.695 -17.548 -1.859 1.00 93.44 282 THR A C 1
ATOM 2191 O O . THR A 1 282 ? 2.781 -17.939 -3.020 1.00 93.44 282 THR A O 1
ATOM 2194 N N . CYS A 1 283 ? 3.442 -16.538 -1.392 1.00 95.06 283 CYS A N 1
ATOM 2195 C CA . CYS A 1 283 ? 4.319 -15.715 -2.227 1.00 95.06 283 CYS A CA 1
ATOM 2196 C C . CYS A 1 283 ? 3.583 -15.167 -3.468 1.00 95.06 283 CYS A C 1
ATOM 2198 O O . CYS A 1 283 ? 4.006 -15.330 -4.614 1.00 95.06 283 CYS A O 1
ATOM 2200 N N . SER A 1 284 ? 2.413 -14.563 -3.252 1.00 96.12 284 SER A N 1
ATOM 2201 C CA . SER A 1 284 ? 1.531 -14.137 -4.343 1.00 96.12 284 SER A CA 1
ATOM 2202 C C . SER A 1 284 ? 0.885 -12.782 -4.080 1.00 96.12 284 SER A C 1
ATOM 2204 O O . SER A 1 284 ? 0.612 -12.428 -2.933 1.00 96.12 284 SER A O 1
ATOM 2206 N N . LEU A 1 285 ? 0.556 -12.063 -5.153 1.00 96.81 285 LEU A N 1
ATOM 2207 C CA . LEU A 1 285 ? -0.340 -10.911 -5.112 1.00 96.81 285 LEU A CA 1
ATOM 2208 C C . LEU A 1 285 ? -1.751 -11.329 -5.514 1.00 96.81 285 LEU A C 1
ATOM 2210 O O . LEU A 1 285 ? -1.967 -11.862 -6.605 1.00 96.81 285 LEU A O 1
ATOM 2214 N N . LEU A 1 286 ? -2.719 -11.008 -4.666 1.00 97.12 286 LEU A N 1
ATOM 2215 C CA . LEU A 1 286 ? -4.129 -11.031 -5.012 1.00 97.12 286 LEU A CA 1
ATOM 2216 C C . LEU A 1 286 ? -4.527 -9.668 -5.570 1.00 97.12 286 LEU A C 1
ATOM 2218 O O . LEU A 1 286 ? -4.343 -8.635 -4.934 1.00 97.12 286 LEU A O 1
ATOM 2222 N N . VAL A 1 287 ? -5.092 -9.677 -6.768 1.00 96.69 287 VAL A N 1
ATOM 2223 C CA . VAL A 1 287 ? -5.603 -8.500 -7.459 1.00 96.69 287 VAL A CA 1
ATOM 2224 C C . VAL A 1 287 ? -7.115 -8.515 -7.361 1.00 96.69 287 VAL A C 1
ATOM 2226 O O . VAL A 1 287 ? -7.769 -9.397 -7.921 1.00 96.69 287 VAL A O 1
ATOM 2229 N N . ILE A 1 288 ? -7.668 -7.533 -6.663 1.00 96.44 288 ILE A N 1
ATOM 2230 C CA . ILE A 1 288 ? -9.108 -7.331 -6.532 1.00 96.44 288 ILE A CA 1
ATOM 2231 C C . ILE 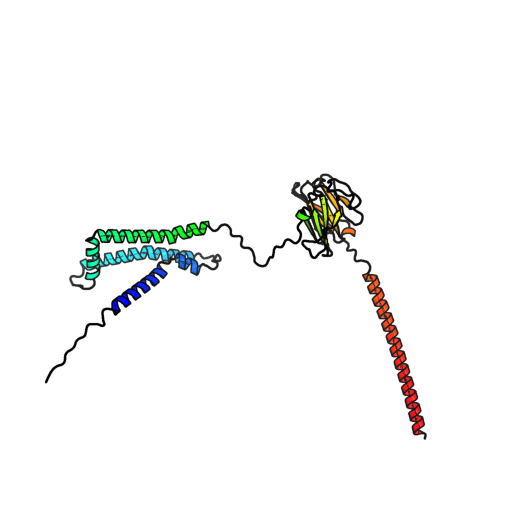A 1 288 ? -9.532 -6.404 -7.665 1.00 96.44 288 ILE A C 1
ATOM 2233 O O . ILE A 1 288 ? -9.502 -5.185 -7.526 1.00 96.44 288 ILE A O 1
ATOM 2237 N N . ASP A 1 289 ? -9.891 -6.981 -8.806 1.00 95.81 289 ASP A N 1
ATOM 2238 C CA . ASP A 1 289 ? -10.280 -6.250 -10.009 1.00 95.81 289 ASP A CA 1
ATOM 2239 C C . ASP A 1 289 ? -11.794 -6.023 -10.003 1.00 95.81 289 ASP A C 1
ATOM 2241 O O . ASP A 1 289 ? -12.576 -6.831 -10.513 1.00 95.81 289 ASP A O 1
ATOM 2245 N N . ARG A 1 290 ? -12.211 -4.930 -9.353 1.00 95.50 290 ARG A N 1
ATOM 2246 C CA . ARG A 1 290 ? -13.621 -4.593 -9.123 1.00 95.50 290 ARG A CA 1
ATOM 2247 C C . ARG A 1 290 ? -14.345 -4.291 -10.425 1.00 95.50 290 ARG A C 1
ATOM 2249 O O . ARG A 1 290 ? -15.463 -4.774 -10.602 1.00 95.50 290 ARG A O 1
ATOM 2256 N N . GLY A 1 291 ? -13.708 -3.572 -11.350 1.00 93.00 291 GLY A N 1
ATOM 2257 C CA . GLY A 1 291 ? -14.314 -3.254 -12.645 1.00 93.00 291 GLY A CA 1
ATOM 2258 C C . GLY A 1 291 ? -14.602 -4.497 -13.491 1.00 93.00 291 GLY A C 1
ATOM 2259 O O . GLY A 1 291 ? -15.616 -4.544 -14.183 1.00 93.00 291 GLY A O 1
ATOM 2260 N N . ASN A 1 292 ? -13.780 -5.545 -13.368 1.00 94.56 292 ASN A N 1
ATOM 2261 C CA . ASN A 1 292 ? -14.033 -6.837 -14.013 1.00 94.56 292 ASN A CA 1
ATOM 2262 C C . ASN A 1 292 ? -14.750 -7.860 -13.112 1.00 94.56 292 ASN A C 1
ATOM 2264 O O . ASN A 1 292 ? -15.025 -8.965 -13.572 1.00 94.56 292 ASN A O 1
ATOM 2268 N N . GLN A 1 293 ? -15.052 -7.517 -11.854 1.00 95.88 293 GLN A N 1
ATOM 2269 C CA . GLN A 1 293 ? -15.693 -8.388 -10.857 1.00 95.88 293 GLN A CA 1
ATOM 2270 C C . GLN A 1 293 ? -14.960 -9.720 -10.623 1.00 95.88 293 GLN A C 1
ATOM 2272 O O . GLN A 1 293 ? -15.583 -10.761 -10.409 1.00 95.88 293 GLN A O 1
ATOM 2277 N N . VAL A 1 294 ? -13.628 -9.705 -10.669 1.00 96.00 294 VAL A N 1
ATOM 2278 C CA . VAL A 1 294 ? -12.803 -10.908 -10.504 1.00 96.00 294 VAL A CA 1
ATOM 2279 C C . VAL A 1 294 ? -11.682 -10.679 -9.504 1.00 96.00 294 VAL A C 1
ATOM 2281 O O . VAL A 1 294 ? -11.143 -9.582 -9.383 1.00 96.00 294 VAL A O 1
ATOM 2284 N N . ILE A 1 295 ? -11.291 -11.750 -8.819 1.00 95.88 295 ILE A N 1
ATOM 2285 C CA . ILE A 1 295 ? -10.039 -11.800 -8.067 1.00 95.88 295 ILE A CA 1
ATOM 2286 C C . ILE A 1 295 ? -9.041 -12.584 -8.912 1.00 95.88 295 ILE A C 1
ATOM 2288 O O . ILE A 1 295 ? -9.365 -13.651 -9.437 1.00 95.88 295 ILE A O 1
ATOM 2292 N N . ARG A 1 296 ? -7.842 -12.037 -9.087 1.00 94.50 296 ARG A N 1
ATOM 2293 C CA . ARG A 1 296 ? -6.761 -12.668 -9.850 1.00 94.50 296 ARG A CA 1
ATOM 2294 C C . ARG A 1 296 ? -5.586 -12.911 -8.919 1.00 94.50 296 ARG A C 1
ATOM 2296 O O . ARG A 1 296 ? -5.318 -12.090 -8.057 1.00 94.50 296 ARG A O 1
ATOM 2303 N N . GLU A 1 297 ? -4.873 -14.003 -9.121 1.00 94.88 297 GLU A N 1
ATOM 2304 C CA . GLU A 1 297 ? -3.651 -14.308 -8.381 1.00 94.88 297 GLU A CA 1
ATOM 2305 C C . GLU A 1 297 ? -2.449 -14.162 -9.314 1.00 94.88 297 GLU A C 1
ATOM 2307 O O . GLU A 1 297 ? -2.488 -14.592 -10.472 1.00 94.88 297 GLU A O 1
ATOM 2312 N N . ILE A 1 298 ? -1.394 -13.522 -8.819 1.00 95.38 298 ILE A N 1
ATOM 2313 C CA . ILE A 1 298 ? -0.105 -13.397 -9.492 1.00 95.38 298 ILE A CA 1
ATOM 2314 C C . ILE A 1 298 ? 0.937 -14.018 -8.576 1.00 95.38 298 ILE A C 1
ATOM 2316 O O . ILE A 1 298 ? 1.245 -13.465 -7.522 1.00 95.38 298 ILE A O 1
ATOM 2320 N N . GLN A 1 299 ? 1.492 -15.149 -8.998 1.00 95.25 299 GLN A N 1
ATOM 2321 C CA . GLN A 1 299 ? 2.625 -15.759 -8.316 1.00 95.25 299 GLN A CA 1
ATOM 2322 C C . GLN A 1 299 ? 3.850 -14.847 -8.457 1.00 95.25 299 GLN A C 1
ATOM 2324 O O . GLN A 1 299 ? 4.220 -14.479 -9.577 1.00 95.25 299 GLN A O 1
ATOM 2329 N N . LEU A 1 300 ? 4.455 -14.467 -7.333 1.00 94.62 300 LEU A N 1
ATOM 2330 C CA . LEU A 1 300 ? 5.710 -13.724 -7.316 1.00 94.62 300 LEU A CA 1
ATOM 2331 C C . LEU A 1 300 ? 6.898 -14.678 -7.450 1.00 94.62 300 LEU A C 1
ATOM 2333 O O . LEU A 1 300 ? 6.756 -15.899 -7.369 1.00 94.62 300 LEU A O 1
ATOM 2337 N N . HIS A 1 301 ? 8.077 -14.116 -7.701 1.00 92.31 301 HIS A N 1
ATOM 2338 C CA . HIS A 1 301 ? 9.296 -14.912 -7.741 1.00 92.31 301 HIS A CA 1
ATOM 2339 C C . HIS A 1 301 ? 9.761 -15.232 -6.320 1.00 92.31 301 HIS A C 1
ATOM 2341 O O . HIS A 1 301 ? 9.669 -14.384 -5.440 1.00 92.31 301 HIS A O 1
ATOM 2347 N N . ASP A 1 302 ? 10.368 -16.402 -6.118 1.00 88.50 302 ASP A N 1
ATOM 2348 C CA . ASP A 1 302 ? 10.822 -16.846 -4.790 1.00 88.50 302 ASP A CA 1
ATOM 2349 C C . ASP A 1 302 ? 11.752 -15.837 -4.090 1.00 88.50 302 ASP A C 1
ATOM 2351 O O . ASP A 1 302 ? 11.690 -15.673 -2.874 1.00 88.50 302 ASP A O 1
ATOM 2355 N N . HIS A 1 303 ? 12.585 -15.119 -4.855 1.00 87.25 303 HIS A N 1
ATOM 2356 C CA . HIS A 1 303 ? 13.504 -14.111 -4.314 1.00 87.25 303 HIS A CA 1
ATOM 2357 C C . HIS A 1 303 ? 12.810 -12.858 -3.762 1.00 87.25 303 HIS A C 1
ATOM 2359 O O . HIS A 1 303 ? 13.433 -12.122 -3.007 1.00 87.25 303 HIS A O 1
ATOM 2365 N N . ASP A 1 304 ? 11.551 -12.609 -4.136 1.00 88.06 304 ASP A N 1
ATOM 2366 C CA . ASP A 1 304 ? 10.743 -11.500 -3.613 1.00 88.06 304 ASP A CA 1
ATOM 2367 C C . ASP A 1 304 ? 10.163 -11.825 -2.230 1.00 88.06 304 ASP A C 1
ATOM 2369 O O . ASP A 1 304 ? 9.850 -10.928 -1.447 1.00 88.06 304 ASP A O 1
ATOM 2373 N N . CYS A 1 305 ? 10.085 -13.114 -1.901 1.00 86.81 305 CYS A N 1
ATOM 2374 C CA . CYS A 1 305 ? 9.464 -13.625 -0.682 1.00 86.81 305 CYS A CA 1
ATOM 2375 C C . CYS A 1 305 ? 10.477 -14.231 0.299 1.00 86.81 305 CYS A C 1
ATOM 2377 O O . CYS A 1 305 ? 10.161 -14.469 1.461 1.00 86.81 305 CYS A O 1
ATOM 2379 N N . SER A 1 306 ? 11.708 -14.500 -0.142 1.00 79.12 306 SER A N 1
ATOM 2380 C CA . SER A 1 306 ? 12.782 -14.912 0.754 1.00 79.12 306 SER A CA 1
ATOM 2381 C C . SER A 1 306 ? 13.279 -13.703 1.540 1.00 79.12 306 SER A C 1
ATOM 2383 O O . SER A 1 306 ? 13.900 -12.816 0.952 1.00 79.12 306 SER A O 1
ATOM 2385 N N . HIS A 1 307 ? 13.072 -13.685 2.860 1.00 63.25 307 HIS A N 1
ATOM 2386 C CA . HIS A 1 307 ? 13.766 -12.739 3.728 1.00 63.25 307 HIS A CA 1
ATOM 2387 C C . HIS A 1 307 ? 15.266 -12.798 3.410 1.00 63.25 307 HIS A C 1
ATOM 2389 O O . HIS A 1 307 ? 15.912 -13.825 3.630 1.00 63.25 307 HIS A O 1
ATOM 2395 N N . HIS A 1 308 ? 15.831 -11.700 2.900 1.00 49.28 308 HIS A N 1
ATOM 2396 C CA . HIS A 1 308 ? 17.255 -11.440 3.072 1.00 49.28 308 HIS A CA 1
ATOM 2397 C C . HIS A 1 308 ? 17.464 -11.198 4.568 1.00 49.28 308 HIS A C 1
ATOM 2399 O O . HIS A 1 308 ? 17.589 -10.066 5.027 1.00 49.28 308 HIS A O 1
ATOM 2405 N N . GLU A 1 309 ? 17.471 -12.281 5.344 1.00 49.53 309 GLU A N 1
ATOM 2406 C CA . GLU A 1 309 ? 18.286 -12.340 6.543 1.00 49.53 309 GLU A CA 1
ATOM 2407 C C . GLU A 1 309 ? 19.681 -11.912 6.076 1.00 49.53 309 GLU A C 1
ATOM 2409 O O . GLU A 1 309 ? 20.260 -12.584 5.210 1.00 49.53 309 GLU A O 1
ATOM 2414 N N . PRO A 1 310 ? 20.211 -10.762 6.524 1.00 46.06 310 PRO A N 1
ATOM 2415 C CA . PRO A 1 310 ? 21.593 -10.450 6.230 1.00 46.06 310 PRO A CA 1
ATOM 2416 C C . PRO A 1 310 ? 22.415 -11.659 6.688 1.00 46.06 310 PRO A C 1
ATOM 2418 O O . PRO A 1 310 ? 22.218 -12.159 7.795 1.00 46.06 310 PRO A O 1
ATOM 2421 N N . GLU A 1 311 ? 23.328 -12.152 5.846 1.00 49.34 311 GLU A N 1
ATOM 2422 C CA . GLU A 1 311 ? 24.239 -13.278 6.129 1.00 49.34 311 GLU A CA 1
ATOM 2423 C C . GLU A 1 311 ? 25.214 -12.988 7.303 1.00 49.34 311 GLU A C 1
ATOM 2425 O O . GLU A 1 311 ? 26.346 -13.468 7.360 1.00 49.34 311 GLU A O 1
ATOM 2430 N N . THR A 1 312 ? 24.818 -12.156 8.261 1.00 55.22 312 THR A N 1
ATOM 2431 C CA . THR A 1 312 ? 25.580 -11.745 9.428 1.00 55.22 312 THR A CA 1
ATOM 2432 C C . THR A 1 312 ? 25.525 -12.769 10.559 1.00 55.22 312 THR A C 1
ATOM 2434 O O . THR A 1 312 ? 26.4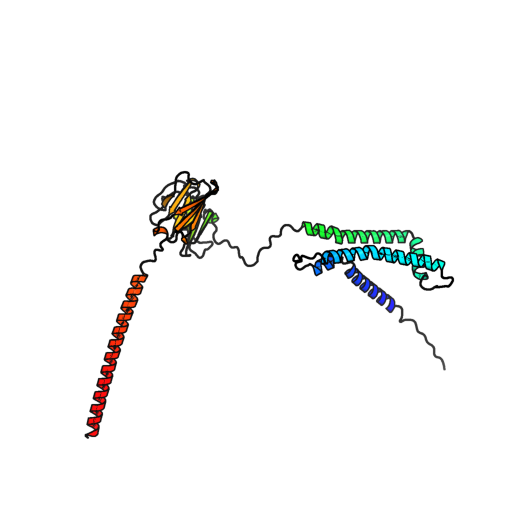80 -12.842 11.332 1.00 55.22 312 THR A O 1
ATOM 2437 N N . ASP A 1 313 ? 24.497 -13.619 10.637 1.00 54.94 313 ASP A N 1
ATOM 2438 C CA . ASP A 1 313 ? 24.343 -14.541 11.774 1.00 54.94 313 ASP A CA 1
ATOM 2439 C C . ASP A 1 313 ? 25.172 -15.825 11.654 1.00 54.94 313 ASP A C 1
ATOM 2441 O O . ASP A 1 313 ? 25.689 -16.329 12.655 1.00 54.94 313 ASP A O 1
ATOM 2445 N N . LEU A 1 314 ? 25.419 -16.320 10.436 1.00 58.94 314 LEU A N 1
ATOM 2446 C CA . LEU A 1 314 ? 26.286 -17.487 10.252 1.00 58.94 314 LEU A CA 1
ATOM 2447 C C . LEU A 1 314 ? 27.747 -17.152 10.597 1.00 58.94 314 LEU A C 1
ATOM 2449 O O . LEU A 1 314 ? 28.437 -17.948 11.239 1.00 58.94 314 LEU A O 1
ATOM 2453 N N . HIS A 1 315 ? 28.220 -15.956 10.237 1.00 63.72 315 HIS A N 1
ATOM 2454 C CA . HIS A 1 315 ? 29.571 -15.501 10.568 1.00 63.72 315 HIS A CA 1
ATOM 2455 C C . HIS A 1 315 ? 29.725 -15.120 12.043 1.00 63.72 315 HIS A C 1
ATOM 2457 O O . HIS A 1 315 ? 30.751 -15.445 12.643 1.00 63.72 315 HIS A O 1
ATOM 2463 N N . LEU A 1 316 ? 28.715 -14.497 12.658 1.00 69.44 316 LEU A N 1
ATOM 2464 C CA . LEU A 1 316 ? 28.757 -14.185 14.084 1.00 69.44 316 LEU A CA 1
ATOM 2465 C C . LEU A 1 316 ? 28.665 -15.455 14.941 1.00 69.44 316 LEU A C 1
ATOM 2467 O O . LEU A 1 316 ? 29.447 -15.607 15.877 1.00 69.44 316 LEU A O 1
ATOM 2471 N N . GLY A 1 317 ? 27.793 -16.404 14.589 1.00 71.75 317 GLY A N 1
ATOM 2472 C CA . GLY A 1 317 ? 27.662 -17.682 15.291 1.00 71.75 317 GLY A CA 1
ATOM 2473 C C . GLY A 1 317 ? 28.921 -18.545 15.192 1.00 71.75 317 GLY A C 1
ATOM 2474 O O . GLY A 1 317 ? 29.404 -19.068 16.199 1.00 71.75 317 GLY A O 1
ATOM 2475 N N . THR A 1 318 ? 29.520 -18.638 14.002 1.00 79.00 318 THR A N 1
ATOM 2476 C CA . THR A 1 318 ? 30.801 -19.339 13.822 1.00 79.00 318 THR A CA 1
ATOM 2477 C C . THR A 1 318 ? 31.947 -18.638 14.554 1.00 79.00 318 THR A C 1
ATOM 2479 O O . THR A 1 318 ? 32.729 -19.309 15.230 1.00 79.00 318 THR A O 1
ATOM 2482 N N . ALA A 1 319 ? 32.018 -17.303 14.521 1.00 79.56 319 ALA A N 1
ATOM 2483 C CA . ALA A 1 319 ? 33.006 -16.542 15.285 1.00 79.56 319 ALA A CA 1
ATOM 2484 C C . ALA A 1 319 ? 32.845 -16.735 16.803 1.00 79.56 319 ALA A C 1
ATOM 2486 O O . ALA A 1 319 ? 33.845 -16.906 17.505 1.00 79.56 319 ALA A O 1
ATOM 2487 N N . LEU A 1 320 ? 31.609 -16.774 17.314 1.00 84.06 320 LEU A N 1
ATOM 2488 C CA . LEU A 1 320 ? 31.322 -16.982 18.735 1.00 84.06 320 LEU A CA 1
ATOM 2489 C C . LEU A 1 320 ? 31.741 -18.385 19.196 1.00 84.06 320 LEU A C 1
ATOM 2491 O O . LEU A 1 320 ? 32.345 -18.529 20.259 1.00 84.06 320 LEU A O 1
ATOM 2495 N N . LEU A 1 321 ? 31.475 -19.414 18.384 1.00 88.88 321 LEU A N 1
ATOM 2496 C CA . LEU A 1 321 ? 31.889 -20.793 18.664 1.00 88.88 321 LEU A CA 1
ATOM 2497 C C . LEU A 1 321 ? 33.415 -20.943 18.662 1.00 88.88 321 LEU A C 1
ATOM 2499 O O . LEU A 1 321 ? 33.973 -21.578 19.560 1.00 88.88 321 LEU A O 1
ATOM 2503 N N . VAL A 1 322 ? 34.101 -20.320 17.700 1.00 92.25 322 VAL A N 1
ATOM 2504 C CA . VAL A 1 322 ? 35.571 -20.304 17.646 1.00 92.25 322 VAL A CA 1
ATOM 2505 C C . VAL A 1 322 ? 36.151 -19.563 18.853 1.00 92.25 322 VAL A C 1
ATOM 2507 O O . VAL A 1 322 ? 37.085 -20.061 19.485 1.00 92.25 322 VAL A O 1
ATOM 2510 N N . ALA A 1 323 ? 35.575 -18.417 19.231 1.00 90.31 323 ALA A N 1
ATOM 2511 C CA . ALA A 1 323 ? 35.988 -17.670 20.415 1.00 90.31 323 ALA A CA 1
ATOM 2512 C C . ALA A 1 323 ? 35.780 -18.489 21.699 1.00 90.31 323 ALA A C 1
ATOM 2514 O O . ALA A 1 323 ? 36.694 -18.585 22.518 1.00 90.31 323 ALA A O 1
ATOM 2515 N N . ALA A 1 324 ? 34.625 -19.138 21.862 1.00 93.00 324 ALA A N 1
ATOM 2516 C CA . ALA A 1 324 ? 34.334 -19.982 23.019 1.00 93.00 324 ALA A CA 1
ATOM 2517 C C . ALA A 1 324 ? 35.304 -21.171 23.126 1.00 93.00 324 ALA A C 1
ATOM 2519 O O . ALA A 1 324 ? 35.823 -21.446 24.210 1.00 93.00 324 ALA A O 1
ATOM 2520 N N . ALA A 1 325 ? 35.614 -21.833 22.006 1.00 93.81 325 ALA A N 1
ATOM 2521 C CA . ALA A 1 325 ? 36.605 -22.906 21.968 1.00 93.81 325 ALA A CA 1
ATOM 2522 C C . ALA A 1 325 ? 38.011 -22.400 22.334 1.00 93.81 325 ALA A C 1
ATOM 2524 O O . ALA A 1 325 ? 38.710 -23.032 23.131 1.00 93.81 325 ALA A O 1
ATOM 2525 N N . PHE A 1 326 ? 38.411 -21.234 21.813 1.00 95.44 326 PHE A N 1
ATOM 2526 C CA . PHE A 1 326 ? 39.693 -20.606 22.128 1.00 95.44 326 PHE A CA 1
ATOM 2527 C C . PHE A 1 326 ? 39.806 -20.240 23.614 1.00 95.44 326 PHE A C 1
ATOM 2529 O O . PHE A 1 326 ? 40.777 -20.621 24.272 1.00 95.44 326 PHE A O 1
ATOM 2536 N N . PHE A 1 327 ? 38.803 -19.557 24.176 1.00 93.00 327 PHE A N 1
ATOM 2537 C CA . PHE A 1 327 ? 38.797 -19.180 25.590 1.00 93.00 327 PHE A CA 1
ATOM 2538 C C . PHE A 1 327 ? 38.706 -20.400 26.512 1.00 93.00 327 PHE A C 1
ATOM 2540 O O . PHE A 1 327 ? 39.409 -20.445 27.522 1.00 93.00 327 PHE A O 1
ATOM 2547 N N . GLY A 1 328 ? 37.928 -21.422 26.146 1.00 94.31 328 GLY A N 1
ATOM 2548 C CA . GLY A 1 328 ? 37.868 -22.690 26.874 1.00 94.31 328 GLY A CA 1
ATOM 2549 C C . GLY A 1 328 ? 39.219 -23.411 26.906 1.00 94.31 328 GLY A C 1
ATOM 2550 O O . GLY A 1 328 ? 39.667 -23.857 27.966 1.00 94.31 328 GLY A O 1
ATOM 2551 N N . TYR A 1 329 ? 39.923 -23.461 25.772 1.00 94.19 329 TYR A N 1
ATOM 2552 C CA . TYR A 1 329 ? 41.262 -24.046 25.686 1.00 94.19 329 TYR A CA 1
ATOM 2553 C C . TYR A 1 329 ? 42.300 -23.249 26.492 1.00 94.19 329 TYR A C 1
ATOM 2555 O O . TYR A 1 329 ? 43.076 -23.829 27.257 1.00 94.19 329 TYR A O 1
ATOM 2563 N N . MET A 1 330 ? 42.279 -21.916 26.394 1.00 92.62 330 MET A N 1
ATOM 2564 C CA . MET A 1 330 ? 43.160 -21.041 27.177 1.00 92.62 330 MET A CA 1
ATOM 2565 C C . MET A 1 330 ? 42.916 -21.187 28.683 1.00 92.62 330 MET A C 1
ATOM 2567 O O . MET A 1 330 ? 43.874 -21.262 29.457 1.00 92.62 330 MET A O 1
ATOM 2571 N N . PHE A 1 331 ? 41.656 -21.306 29.108 1.00 92.50 331 PHE A N 1
ATOM 2572 C CA . PHE A 1 331 ? 41.306 -21.556 30.505 1.00 92.50 331 PHE A CA 1
ATOM 2573 C C . PHE A 1 331 ? 41.817 -22.922 30.984 1.00 92.50 331 PHE A C 1
ATOM 2575 O O . PHE A 1 331 ? 42.406 -23.018 32.062 1.00 92.50 331 PHE A O 1
ATOM 2582 N N . ALA A 1 332 ? 41.694 -23.973 30.167 1.00 90.62 332 ALA A N 1
ATOM 2583 C CA . ALA A 1 332 ? 42.231 -25.294 30.492 1.00 90.62 332 ALA A CA 1
ATOM 2584 C C . ALA A 1 332 ? 43.763 -25.278 30.662 1.00 90.62 332 ALA A C 1
ATOM 2586 O O . ALA A 1 332 ? 44.294 -25.867 31.610 1.00 90.62 332 ALA A O 1
ATOM 2587 N N . LEU A 1 333 ? 44.484 -24.564 29.790 1.00 91.75 333 LEU A N 1
ATOM 2588 C CA . LEU A 1 333 ? 45.933 -24.380 29.909 1.00 91.75 333 LEU A CA 1
ATOM 2589 C C . LEU A 1 333 ? 46.318 -23.596 31.169 1.00 91.75 333 LEU A C 1
ATOM 2591 O O . LEU A 1 333 ? 47.272 -23.978 31.856 1.00 91.75 333 LEU A O 1
ATOM 2595 N N . LEU A 1 334 ? 45.569 -22.542 31.503 1.00 90.31 334 LEU A N 1
ATOM 2596 C CA . LEU A 1 334 ? 45.772 -21.749 32.715 1.00 90.31 334 LEU A CA 1
ATOM 2597 C C . LEU A 1 334 ? 45.593 -22.611 33.971 1.00 90.31 334 LEU A C 1
ATOM 2599 O O . LEU A 1 334 ? 46.474 -22.637 34.831 1.00 90.31 334 LEU A O 1
ATOM 2603 N N . VAL A 1 335 ? 44.505 -23.384 34.049 1.00 86.62 335 VAL A N 1
ATOM 2604 C CA . VAL A 1 335 ? 44.246 -24.312 35.160 1.00 86.62 335 VAL A CA 1
ATOM 2605 C C . VAL A 1 335 ? 45.362 -25.352 35.267 1.00 86.62 335 VAL A C 1
ATOM 2607 O O . VAL A 1 335 ? 45.848 -25.624 36.367 1.00 86.62 335 VAL A O 1
ATOM 2610 N N . ARG A 1 336 ? 45.840 -25.896 34.138 1.00 86.94 336 ARG A N 1
ATOM 2611 C CA . ARG A 1 336 ? 46.956 -26.854 34.128 1.00 86.94 336 ARG A CA 1
ATOM 2612 C C . ARG A 1 336 ? 48.252 -26.229 34.652 1.00 86.94 336 ARG A C 1
ATOM 2614 O O . ARG A 1 336 ? 48.965 -26.869 35.427 1.00 86.94 336 ARG A O 1
ATOM 2621 N N . ARG A 1 337 ? 48.541 -24.978 34.279 1.00 86.31 337 ARG A N 1
ATOM 2622 C CA . ARG A 1 337 ? 49.720 -24.230 34.743 1.00 86.31 337 ARG A CA 1
ATOM 2623 C C . ARG A 1 337 ? 49.640 -23.906 36.234 1.00 86.31 337 ARG A C 1
ATOM 2625 O O . ARG A 1 337 ? 50.602 -24.153 36.952 1.00 86.31 337 ARG A O 1
ATOM 2632 N N . ILE A 1 338 ? 48.493 -23.427 36.711 1.00 83.62 338 ILE A N 1
ATOM 2633 C CA . ILE A 1 338 ? 48.260 -23.136 38.132 1.00 83.62 338 ILE A CA 1
ATOM 2634 C C . ILE A 1 338 ? 48.402 -24.415 38.966 1.00 83.62 338 ILE A C 1
ATOM 2636 O O . ILE A 1 338 ? 49.100 -24.420 39.978 1.00 83.62 338 ILE A O 1
ATOM 2640 N N . ARG A 1 339 ? 47.827 -25.535 38.514 1.00 77.25 339 ARG A N 1
ATOM 2641 C CA . ARG A 1 339 ? 47.945 -26.826 39.206 1.00 77.25 339 ARG A CA 1
ATOM 2642 C C . ARG A 1 339 ? 49.394 -27.312 39.295 1.00 77.25 339 ARG A C 1
ATOM 2644 O O . ARG A 1 339 ? 49.795 -27.805 40.344 1.00 77.25 339 ARG A O 1
ATOM 2651 N N . SER A 1 340 ? 50.176 -27.127 38.229 1.00 78.38 340 SER A N 1
ATOM 2652 C CA . SER A 1 340 ? 51.613 -27.436 38.207 1.00 78.38 340 SER A CA 1
ATOM 2653 C C . SER A 1 340 ? 52.427 -26.542 39.153 1.00 78.38 340 SER A C 1
ATOM 2655 O O . SER A 1 340 ? 53.345 -27.025 39.816 1.00 78.38 340 SER A O 1
ATOM 2657 N N . LEU A 1 341 ? 52.073 -25.259 39.274 1.00 75.62 341 LEU A N 1
ATOM 2658 C CA . LEU A 1 341 ? 52.697 -24.360 40.247 1.00 75.62 341 LEU A CA 1
ATOM 2659 C C . LEU A 1 341 ? 52.397 -24.805 41.684 1.00 75.62 341 LEU A C 1
ATOM 2661 O O . LEU A 1 341 ? 53.313 -24.888 42.499 1.00 75.62 341 LEU A O 1
ATOM 2665 N N . PHE A 1 342 ? 51.151 -25.179 41.988 1.00 72.69 342 PHE A N 1
ATOM 2666 C CA . PHE A 1 342 ? 50.789 -25.695 43.312 1.00 72.69 342 PHE A CA 1
ATOM 2667 C C . PHE A 1 342 ? 51.428 -27.054 43.631 1.00 72.69 342 PHE A C 1
ATOM 2669 O O . PHE A 1 342 ? 51.800 -27.285 44.783 1.00 72.69 342 PHE A O 1
ATOM 2676 N N . SER A 1 343 ? 51.605 -27.946 42.648 1.00 70.62 343 SER A N 1
ATOM 2677 C CA . SER A 1 343 ? 52.344 -29.198 42.870 1.00 70.62 343 SER A CA 1
ATOM 2678 C C . SER A 1 343 ? 53.828 -28.942 43.132 1.00 70.62 343 SER A C 1
ATOM 2680 O O . SER A 1 343 ? 54.397 -29.561 44.026 1.00 70.62 343 SER A O 1
ATOM 2682 N N . SER A 1 344 ? 54.440 -27.986 42.422 1.00 65.62 344 SER A N 1
ATOM 2683 C CA . SER A 1 344 ? 55.823 -27.569 42.679 1.00 65.62 344 SER A CA 1
ATOM 2684 C C . SER A 1 344 ? 55.974 -26.933 44.064 1.00 65.62 344 SER A C 1
ATOM 2686 O O . SER A 1 344 ? 56.941 -27.213 44.765 1.00 65.62 344 SER A O 1
ATOM 2688 N N . PHE A 1 345 ? 55.002 -26.123 44.495 1.00 59.94 345 PHE A N 1
ATOM 2689 C CA . PHE A 1 345 ? 55.014 -25.493 45.816 1.00 59.94 345 PHE A CA 1
ATOM 2690 C C . PHE A 1 345 ? 54.856 -26.515 46.952 1.00 59.94 345 PHE A C 1
ATOM 2692 O O . PHE A 1 345 ? 55.524 -26.402 47.978 1.00 59.94 345 PHE A O 1
ATOM 2699 N N . ARG A 1 346 ? 54.026 -27.557 46.765 1.00 59.19 346 ARG A N 1
ATOM 2700 C CA . ARG A 1 346 ? 53.951 -28.691 47.706 1.00 59.19 346 ARG A CA 1
ATOM 2701 C C . ARG A 1 346 ? 55.280 -29.432 47.817 1.00 59.19 346 ARG A C 1
ATOM 2703 O O . ARG A 1 346 ? 55.684 -29.741 48.930 1.00 59.19 346 ARG A O 1
ATOM 2710 N N . HIS A 1 347 ? 55.964 -29.662 46.698 1.00 59.09 347 HIS A N 1
ATOM 2711 C CA . HIS A 1 347 ? 57.252 -30.355 46.701 1.00 59.09 347 HIS A CA 1
ATOM 2712 C C . HIS A 1 347 ? 58.333 -29.561 47.455 1.00 59.09 347 HIS A C 1
ATOM 2714 O O . HIS A 1 347 ? 59.019 -30.124 48.301 1.00 59.09 347 HIS A O 1
ATOM 2720 N N . VAL A 1 348 ? 58.414 -28.242 47.236 1.00 60.66 348 VAL A N 1
ATOM 2721 C CA . VAL A 1 348 ? 59.335 -27.348 47.971 1.00 60.66 348 VAL A CA 1
ATOM 2722 C C . VAL A 1 348 ? 58.974 -27.270 49.461 1.00 60.66 348 VAL A C 1
ATOM 2724 O O . VAL A 1 348 ? 59.853 -27.260 50.320 1.00 60.66 348 VAL A O 1
ATOM 2727 N N . SER A 1 349 ? 57.680 -27.255 49.797 1.00 58.56 349 SER A N 1
ATOM 2728 C CA . SER A 1 349 ? 57.213 -27.276 51.188 1.00 58.56 349 SER A CA 1
ATOM 2729 C C . SER A 1 349 ? 57.562 -28.576 51.922 1.00 58.56 349 SER A C 1
ATOM 2731 O O . SER A 1 349 ? 57.796 -28.524 53.132 1.00 58.56 349 SER A O 1
ATOM 2733 N N . GLU A 1 350 ? 57.551 -29.728 51.249 1.00 60.59 350 GLU A N 1
ATOM 2734 C CA . GLU A 1 350 ? 57.969 -30.998 51.857 1.00 60.59 350 GLU A CA 1
ATOM 2735 C C . GLU A 1 350 ? 59.490 -31.095 51.993 1.00 60.59 350 GLU A C 1
ATOM 2737 O O . GLU A 1 350 ? 59.973 -31.538 53.034 1.00 60.59 350 GLU A O 1
ATOM 2742 N N . GLU A 1 351 ? 60.252 -30.588 51.021 1.00 60.12 351 GLU A N 1
ATOM 2743 C CA . GLU A 1 351 ? 61.716 -30.519 51.104 1.00 60.12 351 GLU A CA 1
ATOM 2744 C C . GLU A 1 351 ? 62.179 -29.647 52.285 1.00 60.12 351 GLU A C 1
ATOM 2746 O O . GLU A 1 351 ? 63.028 -30.062 53.073 1.00 60.12 351 GLU A O 1
ATOM 2751 N N . PHE A 1 352 ? 61.547 -28.487 52.503 1.00 59.19 352 PHE A N 1
ATOM 2752 C CA . PHE A 1 352 ? 61.819 -27.639 53.673 1.00 59.19 352 PHE A CA 1
ATOM 2753 C C . PHE A 1 352 ? 61.412 -28.279 55.009 1.00 59.19 352 PHE A C 1
ATOM 2755 O O . PHE A 1 352 ? 62.022 -27.979 56.038 1.00 59.19 352 PHE A O 1
ATOM 2762 N N . ARG A 1 353 ? 60.394 -29.151 55.027 1.00 57.47 353 ARG A N 1
ATOM 2763 C CA . ARG A 1 353 ? 60.027 -29.930 56.223 1.00 57.47 353 ARG A CA 1
ATOM 2764 C C . ARG A 1 353 ? 61.069 -31.004 56.530 1.00 57.47 353 ARG A C 1
ATOM 2766 O O . ARG A 1 353 ? 61.488 -31.115 57.675 1.00 57.47 353 ARG A O 1
ATOM 2773 N N . LEU A 1 354 ? 61.543 -31.718 55.511 1.00 59.69 354 LEU A N 1
ATOM 2774 C CA . LEU A 1 354 ? 62.565 -32.759 55.657 1.00 59.69 354 LEU A CA 1
ATOM 2775 C C . LEU A 1 354 ? 63.946 -32.206 56.043 1.00 59.69 354 LEU A C 1
ATOM 2777 O O . LEU A 1 354 ? 64.705 -32.895 56.722 1.00 59.69 354 LEU A O 1
ATOM 2781 N N . VAL A 1 355 ? 64.275 -30.972 55.647 1.00 61.03 355 VAL A N 1
ATOM 2782 C CA . VAL A 1 355 ? 65.491 -30.278 56.111 1.00 61.03 3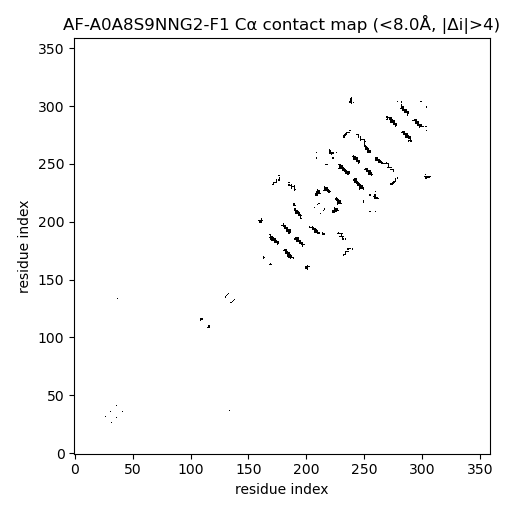55 VAL A CA 1
ATOM 2783 C C . VAL A 1 355 ? 65.356 -29.822 57.568 1.00 61.03 355 VAL A C 1
ATOM 2785 O O . VAL A 1 355 ? 66.328 -29.904 58.313 1.00 61.03 355 VAL A O 1
ATOM 2788 N N . ARG A 1 356 ? 64.161 -29.398 58.005 1.00 56.16 356 ARG A N 1
ATOM 2789 C CA . ARG A 1 356 ? 63.911 -28.982 59.397 1.00 56.16 356 ARG A CA 1
ATOM 2790 C C . ARG A 1 356 ? 63.931 -30.150 60.387 1.00 56.16 356 ARG A C 1
ATOM 2792 O O . ARG A 1 356 ? 64.376 -29.957 61.505 1.00 56.16 356 ARG A O 1
ATOM 2799 N N . ASP A 1 357 ? 63.511 -31.345 59.975 1.00 57.81 357 ASP A N 1
ATOM 2800 C CA . ASP A 1 357 ? 63.580 -32.552 60.819 1.00 57.81 357 ASP A CA 1
ATOM 2801 C C . ASP A 1 357 ? 64.995 -33.173 60.891 1.00 57.81 357 ASP A C 1
ATOM 2803 O O . ASP A 1 357 ? 65.203 -34.159 61.597 1.00 57.81 357 ASP A O 1
ATOM 2807 N N . LYS A 1 358 ? 65.981 -32.618 60.167 1.00 57.00 358 LYS A N 1
ATOM 2808 C CA . LYS A 1 358 ? 67.387 -33.072 60.166 1.00 57.00 358 LYS A CA 1
ATOM 2809 C C . LYS A 1 358 ? 68.382 -32.095 60.816 1.00 57.00 358 LYS A C 1
ATOM 2811 O O . LYS A 1 358 ? 69.580 -32.379 60.776 1.00 57.00 358 LYS A O 1
ATOM 2816 N N . SER A 1 359 ? 67.923 -30.994 61.418 1.00 49.50 359 SER A N 1
ATOM 2817 C CA . SER A 1 359 ? 68.726 -30.123 62.301 1.00 49.50 359 SER A CA 1
ATOM 2818 C C . SER A 1 359 ? 68.180 -30.178 63.714 1.00 49.50 359 SER A C 1
ATOM 2820 O O . SER A 1 359 ? 68.994 -30.251 64.656 1.00 49.50 359 SER A O 1
#